Protein AF-A0A4W3GAL6-F1 (afdb_monomer_lite)

Secondary structure (DSSP, 8-state):
-HHHHHHHHT-HHHHHHHHHTT--TT--TTS--HHHHHHHTT-HHHHHHHHHTT--TT---TTS--HHHHTTSS-TTTHHHHHHHHHHTT--TTPBPTTT--BHHHHHHHTT-HHHHHHHHHTT--TT---TTS--HHHHHHHSPPPTTTHHHHHHHHHHHHHTT--TT---TTS--HHHHHHHTT-HHHHHHHHHTT--TT---TTS--HHHHHHHHHTT-GGG-HHHHHHHHHHTT--SS----------

Organism: Callorhinchus milii (NCBI:txid7868)

pLDDT: mean 87.43, std 13.29, range [34.56, 97.31]

Foldseek 3Di:
DQLLVCLLVLVLVSNLVCLVVPNDLQDQDQQDGSLLSNLLNLNLSSNLSSLVSPHDQQRAGPQQDGSLLSLQHDDQDSSLSSNVSSVVSPHDQCRAGPPWRDGSLLSCLLSLRLSSNLVSVVSPDDQCDATPQRDGSLLSLLQDQDDPVCLVSSLSSNVSSVVSPRPQAGATNQRDGSLLSNLLNLSLSSNLVSVVVVHDQCRATNVRDGSLNSLVVNVVPPVVSPSVSSNVSSVVSPRDPDPPPVPDPPDD

Sequence (252 aa):
TPLHITASRGFGDCLRHLLCHGAEVDFAPGGKTALHEACEHSQADCVRLLLSYGANPNSVSEDGYTPLHLCSAQCPRPLLLCAEHLLDFGGQVGKRTEDKGDSALHVAARFGLEEHVRLYLGRGARVDLTNESGETPLHAACSQPHSEGDMERYHTVCRALMDRGAPACAMDGESRSPLHLACRNANHRVVTLLLQAGADVNLMDYGANAPMHYALQAVAYTLPLQPERSVKALLNYGAILTVSVCSDCQCV

InterPro domains:
  IPR002110 Ankyrin repeat [PF12796] (1-59)
  IPR002110 Ankyrin repeat [PF12796] (105-205)
  IPR002110 Ankyrin repeat [PR01415] (134-149)
  IPR002110 Ankyrin repeat [PR01415] (190-204)
  IPR002110 Ankyrin repeat [PS50088] (1-30)
  IPR002110 Ankyrin repeat [PS50088] (30-62)
  IPR002110 Ankyrin repeat [PS50088] (100-132)
  IPR002110 Ankyrin repeat [PS50088] (133-173)
  IPR002110 Ankyrin repeat [PS50088] (174-206)
  IPR002110 Ankyrin repeat [SM00248] (1-27)
  IPR002110 Ankyrin repeat [SM00248] (30-59)
  IPR002110 Ankyrin repeat [SM00248] (63-95)
  IPR002110 Ankyrin repeat [SM00248] (100-129)
  IPR002110 Ankyrin repeat [SM00248] (133-171)
  IPR002110 Ankyrin repeat [SM00248] (174-203)
  IPR002110 Ankyrin repeat [SM00248] (207-243)
  IPR036770 Ankyrin repeat-containing domain superfamily [G3DSA:1.25.40.20] (1-249)
  IPR036770 Ankyrin repeat-containing domain superfamily [SSF48403] (1-217)

Radius of gyration: 21.59 Å; chains: 1; bounding box: 48×30×80 Å

Structure (mmCIF, N/CA/C/O backbone):
data_AF-A0A4W3GAL6-F1
#
_entry.id   AF-A0A4W3GAL6-F1
#
loop_
_atom_site.group_PDB
_atom_site.id
_atom_site.type_symbol
_atom_site.label_atom_id
_atom_site.label_alt_id
_atom_site.label_comp_id
_atom_site.label_asym_id
_atom_site.label_entity_id
_atom_site.label_seq_id
_atom_site.pdbx_PDB_ins_code
_atom_site.Cartn_x
_atom_site.Cartn_y
_atom_site.Cartn_z
_atom_site.occupancy
_atom_site.B_iso_or_equiv
_atom_site.auth_seq_id
_atom_site.auth_comp_id
_atom_site.auth_asym_id
_atom_site.auth_atom_id
_atom_site.pdbx_PDB_model_num
ATOM 1 N N . THR A 1 1 ? -9.475 12.151 24.639 1.00 89.25 1 THR A N 1
ATOM 2 C CA . THR A 1 1 ? -10.333 11.934 25.839 1.00 89.25 1 THR A CA 1
ATOM 3 C C . THR A 1 1 ? -9.935 10.648 26.558 1.00 89.25 1 THR A C 1
ATOM 5 O O . THR A 1 1 ? -9.115 9.924 25.998 1.00 89.25 1 THR A O 1
ATOM 8 N N . PRO A 1 2 ? -10.486 10.310 27.747 1.00 93.25 2 PRO A N 1
ATOM 9 C CA . PRO A 1 2 ? -10.216 9.023 28.403 1.00 93.25 2 PRO A CA 1
ATOM 10 C C . PRO A 1 2 ? -10.471 7.810 27.495 1.00 93.25 2 PRO A C 1
ATOM 12 O O . PRO A 1 2 ? -9.691 6.860 27.507 1.00 93.25 2 PRO A O 1
ATOM 15 N N . LEU A 1 3 ? -11.500 7.885 26.641 1.00 95.00 3 LEU A N 1
ATOM 16 C CA . LEU A 1 3 ? -11.801 6.857 25.642 1.00 95.00 3 LEU A CA 1
ATOM 17 C C . LEU A 1 3 ? -10.652 6.677 24.629 1.00 95.00 3 LEU A C 1
ATOM 19 O O . LEU A 1 3 ? -10.254 5.558 24.343 1.00 95.00 3 LEU A O 1
ATOM 23 N N . HIS A 1 4 ? -10.048 7.771 24.154 1.00 95.06 4 HIS A N 1
ATOM 24 C CA . HIS A 1 4 ? -8.924 7.721 23.202 1.00 95.06 4 HIS A CA 1
ATOM 25 C C . HIS A 1 4 ? -7.655 7.161 23.845 1.00 95.06 4 HIS A C 1
ATOM 27 O O . HIS A 1 4 ? -6.971 6.334 23.257 1.00 95.06 4 HIS A O 1
ATOM 33 N N . ILE A 1 5 ? -7.352 7.583 25.078 1.00 94.31 5 ILE A N 1
ATOM 34 C CA . ILE A 1 5 ? -6.152 7.130 25.795 1.00 94.31 5 ILE A CA 1
ATOM 35 C C . ILE A 1 5 ? -6.246 5.627 26.080 1.00 94.31 5 ILE A C 1
ATOM 37 O O . ILE A 1 5 ? -5.280 4.899 25.868 1.00 94.31 5 ILE A O 1
ATOM 41 N N . THR A 1 6 ? -7.407 5.153 26.540 1.00 95.31 6 THR A N 1
ATOM 42 C CA . THR A 1 6 ? -7.628 3.720 26.792 1.00 95.31 6 THR A CA 1
ATOM 43 C C . THR A 1 6 ? -7.582 2.905 25.500 1.00 95.31 6 THR A C 1
ATOM 45 O O . THR A 1 6 ? -6.968 1.840 25.499 1.00 95.31 6 THR A O 1
ATOM 48 N N . ALA A 1 7 ? -8.133 3.429 24.400 1.00 94.75 7 ALA A N 1
ATOM 49 C CA . ALA A 1 7 ? -8.075 2.809 23.079 1.00 94.75 7 ALA A CA 1
ATOM 50 C C . ALA A 1 7 ? -6.646 2.722 22.512 1.00 94.75 7 ALA A C 1
ATOM 52 O O . ALA A 1 7 ? -6.245 1.644 22.098 1.00 94.75 7 ALA A O 1
ATOM 53 N N . SER A 1 8 ? -5.855 3.803 22.552 1.00 92.25 8 SER A N 1
ATOM 54 C CA . SER A 1 8 ? -4.451 3.831 22.088 1.00 92.25 8 SER A CA 1
ATOM 55 C C . SER A 1 8 ? -3.547 2.894 22.904 1.00 92.25 8 SER A C 1
ATOM 57 O O . SER A 1 8 ? -2.664 2.227 22.364 1.00 92.25 8 SER A O 1
ATOM 59 N N . ARG A 1 9 ? -3.778 2.803 24.222 1.00 92.44 9 ARG A N 1
ATOM 60 C CA . ARG A 1 9 ? -2.952 2.002 25.144 1.00 92.44 9 ARG A CA 1
ATOM 61 C C . ARG A 1 9 ? -3.390 0.543 25.284 1.00 92.44 9 ARG A C 1
ATOM 63 O O . ARG A 1 9 ? -2.711 -0.201 25.985 1.00 92.44 9 ARG A O 1
ATOM 70 N N . GLY A 1 10 ? -4.499 0.138 24.665 1.00 92.12 10 GLY A N 1
ATOM 71 C CA . GLY A 1 10 ? -4.989 -1.241 24.744 1.00 92.12 10 GLY A CA 1
ATOM 72 C C . GLY A 1 10 ? -5.679 -1.600 26.064 1.00 92.12 10 GLY A C 1
ATOM 73 O O . GLY A 1 10 ? -5.788 -2.774 26.409 1.00 92.12 10 GLY A O 1
ATOM 74 N N . PHE A 1 11 ? -6.147 -0.617 26.840 1.00 95.31 11 PHE A N 1
ATOM 75 C CA . PHE A 1 11 ? -6.828 -0.861 28.118 1.00 95.31 11 PHE A CA 1
ATOM 76 C C . PHE A 1 11 ? -8.301 -1.235 27.900 1.00 95.31 11 PHE A C 1
ATOM 78 O O . PHE A 1 11 ? -9.206 -0.460 28.213 1.00 95.31 11 PHE A O 1
ATOM 85 N N . GLY A 1 12 ? -8.535 -2.433 27.354 1.00 93.75 12 GLY A N 1
ATOM 86 C CA . GLY A 1 12 ? -9.855 -2.923 26.941 1.00 93.75 12 GLY A CA 1
ATOM 87 C C . GLY A 1 12 ? -10.920 -2.925 28.044 1.00 93.75 12 GLY A C 1
ATOM 88 O O . GLY A 1 12 ? -12.058 -2.539 27.784 1.00 93.75 12 GLY A O 1
ATOM 89 N N . ASP A 1 13 ? -10.566 -3.281 29.281 1.00 95.94 13 ASP A N 1
ATOM 90 C CA . ASP A 1 13 ? -11.518 -3.275 30.404 1.00 95.94 13 ASP A CA 1
ATOM 91 C C . ASP A 1 13 ? -11.936 -1.851 30.786 1.00 95.94 13 ASP A C 1
ATOM 93 O O . ASP A 1 13 ? -13.124 -1.560 30.934 1.00 95.94 13 ASP A O 1
ATOM 97 N N . CYS A 1 14 ? -10.976 -0.925 30.869 1.00 96.00 14 CYS A N 1
ATOM 98 C CA . CYS A 1 14 ? -11.269 0.487 31.107 1.00 96.00 14 CYS A CA 1
ATOM 99 C C . CYS A 1 14 ? -12.127 1.070 29.977 1.00 96.00 14 CYS A C 1
ATOM 101 O O . CYS A 1 14 ? -13.100 1.773 30.244 1.00 96.00 14 CYS A O 1
ATOM 103 N N . LEU A 1 15 ? -11.798 0.740 28.726 1.00 96.56 15 LEU A N 1
ATOM 104 C CA . LEU A 1 15 ? -12.554 1.155 27.548 1.00 96.56 15 LEU A CA 1
ATOM 105 C C . LEU A 1 15 ? -14.008 0.661 27.615 1.00 96.56 15 LEU A C 1
ATOM 107 O O . LEU A 1 15 ? -14.935 1.441 27.401 1.00 96.56 15 LEU A O 1
ATOM 111 N N . ARG A 1 16 ? -14.213 -0.608 27.996 1.00 96.75 16 ARG A N 1
ATOM 112 C CA . ARG A 1 16 ? -15.540 -1.202 28.206 1.00 96.75 16 ARG A CA 1
ATOM 113 C C . ARG A 1 16 ? -16.343 -0.441 29.252 1.00 96.75 16 ARG A C 1
ATOM 115 O O . ARG A 1 16 ? -17.500 -0.116 29.006 1.00 96.75 16 ARG A O 1
ATOM 122 N N . HIS A 1 17 ? -15.746 -0.153 30.408 1.00 96.81 17 HIS A N 1
ATOM 123 C CA . HIS A 1 17 ? -16.426 0.594 31.465 1.00 96.81 17 HIS A CA 1
ATOM 124 C C . HIS A 1 17 ? -16.848 1.987 30.990 1.00 96.81 17 HIS A C 1
ATOM 126 O O . HIS A 1 17 ? -17.990 2.377 31.213 1.00 96.81 17 HIS A O 1
ATOM 132 N N . LEU A 1 18 ? -15.972 2.708 30.286 1.00 96.06 18 LEU A N 1
ATOM 133 C CA . LEU A 1 18 ? -16.298 4.029 29.744 1.00 96.06 18 LEU A CA 1
ATOM 134 C C . LEU A 1 18 ? -17.499 3.973 28.786 1.00 96.06 18 LEU A C 1
ATOM 136 O O . LEU A 1 18 ? -18.421 4.775 28.920 1.00 96.06 18 LEU A O 1
ATOM 140 N N . LEU A 1 19 ? -17.527 3.002 27.870 1.00 95.69 19 LEU A N 1
ATOM 141 C CA . LEU A 1 19 ? -18.627 2.841 26.912 1.00 95.69 19 LEU A CA 1
ATOM 142 C C . LEU A 1 19 ? -19.939 2.422 27.590 1.00 95.69 19 LEU A C 1
ATOM 144 O O . LEU A 1 19 ? -20.991 2.975 27.279 1.00 95.69 19 LEU A O 1
ATOM 148 N N . CYS A 1 20 ? -19.892 1.520 28.576 1.00 95.75 20 CYS A N 1
ATOM 149 C CA . CYS A 1 20 ? -21.067 1.159 29.381 1.00 95.75 20 CYS A CA 1
ATOM 150 C C . CYS A 1 20 ? -21.662 2.347 30.154 1.00 95.75 20 CYS A C 1
ATOM 152 O O . CYS A 1 20 ? -22.860 2.358 30.421 1.00 95.75 20 CYS A O 1
ATOM 154 N N . HIS A 1 21 ? -20.842 3.336 30.517 1.00 95.62 21 HIS A N 1
ATOM 155 C CA . HIS A 1 21 ? -21.271 4.545 31.222 1.00 95.62 21 HIS A CA 1
ATOM 156 C C . HIS A 1 21 ? -21.602 5.720 30.284 1.00 95.62 21 HIS A C 1
ATOM 158 O O . HIS A 1 21 ? -21.684 6.860 30.736 1.00 95.62 21 HIS A O 1
ATOM 164 N N . GLY A 1 22 ? -21.838 5.449 28.995 1.00 92.56 22 GLY A N 1
ATOM 165 C CA . GLY A 1 22 ? -22.357 6.436 28.047 1.00 92.56 22 GLY A CA 1
ATOM 166 C C . GLY A 1 22 ? -21.296 7.323 27.400 1.00 92.56 22 GLY A C 1
ATOM 167 O O . GLY A 1 22 ? -21.627 8.410 26.933 1.00 92.56 22 GLY A O 1
ATOM 168 N N . ALA A 1 23 ? -20.028 6.897 27.364 1.00 94.31 23 ALA A N 1
ATOM 169 C CA . ALA A 1 23 ? -19.034 7.582 26.544 1.00 94.31 23 ALA A CA 1
ATOM 170 C C . ALA A 1 23 ? -19.445 7.548 25.062 1.00 94.31 23 ALA A C 1
ATOM 172 O O . ALA A 1 23 ? -19.720 6.483 24.511 1.00 94.31 23 ALA A O 1
ATOM 173 N N . GLU A 1 24 ? -19.450 8.712 24.415 1.00 95.31 24 GLU A N 1
ATOM 174 C CA . GLU A 1 24 ? -19.718 8.836 22.982 1.00 95.31 24 GLU A CA 1
ATOM 175 C C . GLU A 1 24 ? -18.624 8.127 22.168 1.00 95.31 24 GLU A C 1
ATOM 177 O O . GLU A 1 24 ? -17.455 8.522 22.195 1.00 95.31 24 GLU A O 1
ATOM 182 N N . VAL A 1 25 ? -19.006 7.062 21.458 1.00 95.12 25 VAL A N 1
ATOM 183 C CA . VAL A 1 25 ? -18.072 6.158 20.764 1.00 95.12 25 VAL A CA 1
ATOM 184 C C . VAL A 1 25 ? -17.341 6.832 19.597 1.00 95.12 25 VAL A C 1
ATOM 186 O O . VAL A 1 25 ? -16.134 6.651 19.437 1.00 95.12 25 VAL A O 1
ATOM 189 N N . ASP A 1 26 ? -18.059 7.665 18.841 1.00 95.12 26 ASP A N 1
ATOM 190 C CA . ASP A 1 26 ? -17.555 8.392 17.671 1.00 95.12 26 ASP A CA 1
ATOM 191 C C . ASP A 1 26 ? -17.136 9.831 18.008 1.00 95.12 26 ASP A C 1
ATOM 193 O O . ASP A 1 26 ? -16.945 10.658 17.116 1.00 95.12 26 ASP A O 1
ATOM 197 N N . PHE A 1 27 ? -16.967 10.156 19.295 1.00 94.00 27 PHE A N 1
ATOM 198 C CA . PHE A 1 27 ? -16.421 11.453 19.681 1.00 94.00 27 PHE A CA 1
ATOM 199 C C . PHE A 1 27 ? -15.021 11.623 19.079 1.00 94.00 27 PHE A C 1
ATOM 201 O O . PHE A 1 27 ? -14.152 10.775 19.291 1.00 94.00 27 PHE A O 1
ATOM 208 N N . ALA A 1 28 ? -14.803 12.716 18.346 1.00 93.06 28 ALA A N 1
ATOM 209 C CA . ALA A 1 28 ? -13.612 12.920 17.522 1.00 93.06 28 ALA A CA 1
ATOM 210 C C . ALA A 1 28 ? -13.000 14.318 17.739 1.00 93.06 28 ALA A C 1
ATOM 212 O O . ALA A 1 28 ? -13.155 15.210 16.900 1.00 93.06 28 ALA A O 1
ATOM 213 N N . PRO A 1 29 ? -12.337 14.572 18.881 1.00 86.62 29 PRO A N 1
ATOM 214 C CA . PRO A 1 29 ? -11.670 15.844 19.115 1.00 86.62 29 PRO A CA 1
ATOM 215 C C . PRO A 1 29 ? -10.441 15.946 18.197 1.00 86.62 29 PRO A C 1
ATOM 217 O O . PRO A 1 29 ? -9.530 15.130 18.305 1.00 86.62 29 PRO A O 1
ATOM 220 N N . GLY A 1 30 ? -10.412 16.937 17.302 1.00 81.56 30 GLY A N 1
ATOM 221 C CA . GLY A 1 30 ? -9.389 17.006 16.245 1.00 81.56 30 GLY A CA 1
ATOM 222 C C . GLY A 1 30 ? -9.595 15.954 15.144 1.00 81.56 30 GLY A C 1
ATOM 223 O O . GLY A 1 30 ? -8.637 15.442 14.572 1.00 81.56 30 GLY A O 1
ATOM 224 N N . GLY A 1 31 ? -10.843 15.512 14.947 1.00 87.62 31 GLY A N 1
ATOM 225 C CA . GLY A 1 31 ? -11.288 14.586 13.900 1.00 87.62 31 GLY A CA 1
ATOM 226 C C . GLY A 1 31 ? -10.830 13.133 14.006 1.00 87.62 31 GLY A C 1
ATOM 227 O O . GLY A 1 31 ? -11.413 12.279 13.345 1.00 87.62 31 GLY A O 1
ATOM 228 N N . LYS A 1 32 ? -9.863 12.782 14.857 1.00 92.06 32 LYS A N 1
ATOM 229 C CA . LYS A 1 32 ? -9.547 11.374 15.148 1.00 92.06 32 LYS A CA 1
ATOM 230 C C . LYS A 1 32 ? -10.506 10.815 16.201 1.00 92.06 32 LYS A C 1
ATOM 232 O O . LYS A 1 32 ? -10.625 11.378 17.281 1.00 92.06 32 LYS A O 1
ATOM 237 N N . THR A 1 33 ? -11.166 9.695 15.896 1.00 95.94 33 THR A N 1
ATOM 238 C CA . THR A 1 33 ? -11.983 8.929 16.863 1.00 95.94 33 THR A CA 1
ATOM 239 C C . THR A 1 33 ? -11.118 7.977 17.695 1.00 95.94 33 THR A C 1
ATOM 241 O O . THR A 1 33 ? -9.997 7.630 17.313 1.00 95.94 33 THR A O 1
ATOM 244 N N . ALA A 1 34 ? -11.667 7.436 18.788 1.00 96.00 34 ALA A N 1
ATOM 245 C CA . ALA A 1 34 ? -11.006 6.373 19.551 1.00 96.00 34 ALA A CA 1
ATOM 246 C C . ALA A 1 34 ? -10.708 5.121 18.696 1.00 96.00 34 ALA A C 1
ATOM 248 O O . ALA A 1 34 ? -9.753 4.396 18.974 1.00 96.00 34 ALA A O 1
ATOM 249 N N . LEU A 1 35 ? -11.491 4.882 17.635 1.00 96.31 35 LEU A N 1
ATOM 250 C CA . LEU A 1 35 ? -11.262 3.787 16.692 1.00 96.31 35 LEU A CA 1
ATOM 251 C C . LEU A 1 35 ? -10.006 4.017 15.840 1.00 96.31 35 LEU A C 1
ATOM 253 O O . LEU A 1 35 ? -9.252 3.068 15.627 1.00 96.31 35 LEU A O 1
ATOM 257 N N . HIS A 1 36 ? -9.742 5.258 15.412 1.00 94.50 36 HIS A N 1
ATOM 258 C CA . HIS A 1 36 ? -8.496 5.609 14.721 1.00 94.50 36 HIS A CA 1
ATOM 259 C C . HIS A 1 36 ? -7.281 5.326 15.611 1.00 94.50 36 HIS A C 1
ATOM 261 O O . HIS A 1 36 ? -6.359 4.635 15.186 1.00 94.50 36 HIS A O 1
ATOM 267 N N . GLU A 1 37 ? -7.329 5.773 16.868 1.00 93.00 37 GLU A N 1
ATOM 268 C CA . GLU A 1 37 ? -6.260 5.567 17.854 1.00 93.00 37 GLU A CA 1
ATOM 269 C C . GLU A 1 37 ? -5.980 4.081 18.116 1.00 93.00 37 GLU A C 1
ATOM 271 O O . GLU A 1 37 ? -4.822 3.660 18.151 1.00 93.00 37 GLU A O 1
ATOM 276 N N . ALA A 1 38 ? -7.032 3.268 18.263 1.00 93.88 38 ALA A N 1
ATOM 277 C CA . ALA A 1 38 ? -6.889 1.824 18.433 1.00 93.88 38 ALA A CA 1
ATOM 278 C C . ALA A 1 38 ? -6.255 1.159 17.199 1.00 93.88 38 ALA A C 1
ATOM 280 O O . ALA A 1 38 ? -5.427 0.262 17.346 1.00 93.88 38 ALA A O 1
ATOM 281 N N . CYS A 1 39 ? -6.612 1.598 15.988 1.00 92.38 39 CYS A N 1
ATOM 282 C CA . CYS A 1 39 ? -6.055 1.057 14.746 1.00 92.38 39 CYS A CA 1
ATOM 283 C C . CYS A 1 39 ? -4.585 1.451 14.552 1.00 92.38 39 CYS A C 1
ATOM 285 O O . CYS A 1 39 ? -3.768 0.583 14.250 1.00 92.38 39 CYS A O 1
ATOM 287 N N . GLU A 1 40 ? -4.245 2.720 14.794 1.00 90.25 40 GLU A N 1
ATOM 288 C CA . GLU A 1 40 ? -2.881 3.263 14.706 1.00 90.25 40 GLU A CA 1
ATOM 289 C C . GLU A 1 40 ? -1.915 2.537 15.659 1.00 90.25 40 GLU A C 1
ATOM 291 O O . GLU A 1 40 ? -0.771 2.254 15.306 1.00 90.25 40 GLU A O 1
ATOM 296 N N . HIS A 1 41 ? -2.402 2.142 16.840 1.00 89.38 41 HIS A N 1
ATOM 297 C CA . HIS A 1 41 ? -1.617 1.446 17.864 1.00 89.38 41 HIS A CA 1
ATOM 298 C C . HIS A 1 41 ? -1.826 -0.080 17.885 1.00 89.38 41 HIS A C 1
ATOM 300 O O . HIS A 1 41 ? -1.376 -0.743 18.821 1.00 89.38 41 HIS A O 1
ATOM 306 N N . SER A 1 42 ? -2.479 -0.658 16.869 1.00 89.75 42 SER A N 1
ATOM 307 C CA . SER A 1 42 ? -2.707 -2.110 16.736 1.00 89.75 42 SER A CA 1
ATOM 308 C C . SER A 1 42 ? -3.442 -2.772 17.916 1.00 89.75 42 SER A C 1
ATOM 310 O O . SER A 1 42 ? -3.137 -3.899 18.305 1.00 89.75 42 SER A O 1
ATOM 312 N N . GLN A 1 43 ? -4.423 -2.092 18.504 1.00 92.69 43 GLN A N 1
ATOM 313 C CA . GLN A 1 43 ? -5.173 -2.574 19.666 1.00 92.69 43 GLN A CA 1
ATOM 314 C C . GLN A 1 43 ? -6.439 -3.324 19.237 1.00 92.69 43 GLN A C 1
ATOM 316 O O . GLN A 1 43 ? -7.553 -2.809 19.346 1.00 92.69 43 GLN A O 1
ATOM 321 N N . ALA A 1 44 ? -6.277 -4.554 18.740 1.00 92.19 44 ALA A N 1
ATOM 322 C CA . ALA A 1 44 ? -7.365 -5.332 18.134 1.00 92.19 44 ALA A CA 1
ATOM 323 C C . ALA A 1 44 ? -8.571 -5.560 19.066 1.00 92.19 44 ALA A C 1
ATOM 325 O O . ALA A 1 44 ? -9.719 -5.432 18.633 1.00 92.19 44 ALA A O 1
ATOM 326 N N . ASP A 1 45 ? -8.333 -5.818 20.356 1.00 93.50 45 ASP A N 1
ATOM 327 C CA . ASP A 1 45 ? -9.411 -5.962 21.342 1.00 93.50 45 ASP A CA 1
ATOM 328 C C . ASP A 1 45 ? -10.213 -4.668 21.512 1.00 93.50 45 ASP A C 1
ATOM 330 O O . ASP A 1 45 ? -11.444 -4.702 21.584 1.00 93.50 45 ASP A O 1
ATOM 334 N N . CYS A 1 46 ? -9.530 -3.519 21.524 1.00 95.38 46 CYS A N 1
ATOM 335 C CA . CYS A 1 46 ? -10.168 -2.209 21.586 1.00 95.38 46 CYS A CA 1
ATOM 336 C C . CYS A 1 46 ? -10.946 -1.899 20.303 1.00 95.38 46 CYS A C 1
ATOM 338 O O . CYS A 1 46 ? -12.070 -1.414 20.399 1.00 95.38 46 CYS A O 1
ATOM 340 N N . VAL A 1 47 ? -10.400 -2.227 19.124 1.00 95.75 47 VAL A N 1
ATOM 341 C CA . VAL A 1 47 ? -11.089 -2.085 17.827 1.00 95.75 47 VAL A CA 1
ATOM 342 C C . VAL A 1 47 ? -12.398 -2.867 17.831 1.00 95.75 47 VAL A C 1
ATOM 344 O O . VAL A 1 47 ? -13.462 -2.292 17.606 1.00 95.75 47 VAL A O 1
ATOM 347 N N . ARG A 1 48 ? -12.345 -4.163 18.162 1.00 96.12 48 ARG A N 1
ATOM 348 C CA . ARG A 1 48 ? -13.537 -5.019 18.222 1.00 96.12 48 ARG A CA 1
ATOM 349 C C . ARG A 1 48 ? -14.574 -4.475 19.199 1.00 96.12 48 ARG A C 1
ATOM 351 O O . ARG A 1 48 ? -15.769 -4.495 18.910 1.00 96.12 48 ARG A O 1
ATOM 358 N N . LEU A 1 49 ? -14.121 -3.997 20.357 1.00 96.56 49 LEU A N 1
ATOM 359 C CA . LEU A 1 49 ? -15.006 -3.465 21.380 1.00 96.56 49 LEU A CA 1
ATOM 360 C C . LEU A 1 49 ? -15.679 -2.168 20.911 1.00 96.56 49 LEU A C 1
ATOM 362 O O . LEU A 1 49 ? -16.900 -2.088 20.968 1.00 96.56 49 LEU A O 1
ATOM 366 N N . LEU A 1 50 ? -14.933 -1.205 20.369 1.00 97.19 50 LEU A N 1
ATOM 367 C CA . LEU A 1 50 ? -15.492 0.039 19.823 1.00 97.19 50 LEU A CA 1
ATOM 368 C C . LEU A 1 50 ? -16.530 -0.239 18.729 1.00 97.19 50 LEU A C 1
ATOM 370 O O . LEU A 1 50 ? -17.639 0.289 18.786 1.00 97.19 50 LEU A O 1
ATOM 374 N N . LEU A 1 51 ? -16.216 -1.137 17.791 1.00 97.31 51 LEU A N 1
ATOM 375 C CA . LEU A 1 51 ? -17.139 -1.543 16.728 1.00 97.31 51 LEU A CA 1
ATOM 376 C C . LEU A 1 51 ? -18.415 -2.198 17.283 1.00 97.31 51 LEU A C 1
ATOM 378 O O . LEU A 1 51 ? -19.514 -1.898 16.823 1.00 97.31 51 LEU A O 1
ATOM 382 N N . SER A 1 52 ? -18.303 -3.030 18.325 1.00 96.69 52 SER A N 1
ATOM 383 C CA . SER A 1 52 ? -19.472 -3.651 18.972 1.00 96.69 52 SER A CA 1
ATOM 384 C C . SER A 1 52 ? -20.391 -2.657 19.695 1.00 96.69 52 SER A C 1
ATOM 386 O O . SER A 1 52 ? -21.567 -2.954 19.891 1.00 96.69 52 SER A O 1
ATOM 388 N N . TYR A 1 53 ? -19.878 -1.475 20.053 1.00 96.31 53 TYR A N 1
ATOM 389 C CA . TYR A 1 53 ? -20.653 -0.362 20.614 1.00 96.31 53 TYR A CA 1
ATOM 390 C C . TYR A 1 53 ? -21.094 0.652 19.543 1.00 96.31 53 TYR A C 1
ATOM 392 O O . TYR A 1 53 ? -21.557 1.739 19.880 1.00 96.31 53 TYR A O 1
ATOM 400 N N . GLY A 1 54 ? -20.991 0.296 18.257 1.00 95.19 54 GLY A N 1
ATOM 401 C CA . GLY A 1 54 ? -21.523 1.091 17.152 1.00 95.19 54 GLY A CA 1
ATOM 402 C C . GLY A 1 54 ? -20.577 2.154 16.599 1.00 95.19 54 GLY A C 1
ATOM 403 O O . GLY A 1 54 ? -21.058 3.058 15.924 1.00 95.19 54 GLY A O 1
ATOM 404 N N . ALA A 1 55 ? -19.265 2.061 16.855 1.00 97.00 55 ALA A N 1
ATOM 405 C CA . ALA A 1 55 ? -18.289 2.943 16.212 1.00 97.00 55 ALA A CA 1
ATOM 406 C C . ALA A 1 55 ? -18.391 2.859 14.683 1.00 97.00 55 ALA A C 1
ATOM 408 O O . ALA A 1 55 ? -18.451 1.759 14.128 1.00 97.00 55 ALA A O 1
ATOM 409 N N . ASN A 1 56 ? -18.336 3.998 13.993 1.00 96.44 56 ASN A N 1
ATOM 410 C CA . ASN A 1 56 ? -18.343 4.019 12.534 1.00 96.44 56 ASN A CA 1
ATOM 411 C C . ASN A 1 56 ? -16.971 3.583 11.962 1.00 96.44 56 ASN A C 1
ATOM 413 O O . ASN A 1 56 ? -16.001 4.351 12.055 1.00 96.44 56 ASN A O 1
ATOM 417 N N . PRO A 1 57 ? -16.867 2.412 11.290 1.00 95.75 57 PRO A N 1
ATOM 418 C CA . PRO A 1 57 ? -15.605 1.923 10.718 1.00 95.75 57 PRO A CA 1
ATOM 419 C C . PRO A 1 57 ? -15.104 2.763 9.536 1.00 95.75 57 PRO A C 1
ATOM 421 O O . PRO A 1 57 ? -13.955 2.619 9.125 1.00 95.75 57 PRO A O 1
ATOM 424 N N . ASN A 1 58 ? -15.959 3.628 8.985 1.00 95.00 58 ASN A N 1
ATOM 425 C CA . ASN A 1 58 ? -15.675 4.505 7.852 1.00 95.00 58 ASN A CA 1
ATOM 426 C C . ASN A 1 58 ? -15.596 5.982 8.264 1.00 95.00 58 ASN A C 1
ATOM 428 O O . ASN A 1 58 ? -15.693 6.858 7.405 1.00 95.00 58 ASN A O 1
ATOM 432 N N . SER A 1 59 ? -15.457 6.266 9.564 1.00 94.19 59 SER A N 1
ATOM 433 C CA . SER A 1 59 ? -15.135 7.617 10.032 1.00 94.19 59 SER A CA 1
ATOM 434 C C . SER A 1 59 ? -13.851 8.118 9.359 1.00 94.19 59 SER A C 1
ATOM 436 O O . SER A 1 59 ? -12.989 7.321 8.992 1.00 94.19 59 SER A O 1
ATOM 438 N N . VAL A 1 60 ? -13.757 9.427 9.136 1.00 92.62 60 VAL A N 1
ATOM 439 C CA . VAL A 1 60 ? -12.629 10.059 8.441 1.00 92.62 60 VAL A CA 1
ATOM 440 C C . VAL A 1 60 ? -11.981 11.052 9.401 1.00 92.62 60 VAL A C 1
ATOM 442 O O . VAL A 1 60 ? -12.692 11.857 10.003 1.00 92.62 60 VAL A O 1
ATOM 445 N N . SER A 1 61 ? -10.662 10.963 9.572 1.00 91.25 61 SER A N 1
ATOM 446 C CA . SER A 1 61 ? -9.880 11.922 10.355 1.00 91.25 61 SER A CA 1
ATOM 447 C C . SER A 1 61 ? -9.753 13.273 9.649 1.00 91.25 61 SER A C 1
ATOM 449 O O . SER A 1 61 ? -10.019 13.373 8.456 1.00 91.25 61 SER A O 1
ATOM 451 N N . GLU A 1 62 ? -9.285 14.312 10.350 1.00 88.56 62 GLU A N 1
ATOM 452 C CA . GLU A 1 62 ? -8.973 15.610 9.714 1.00 88.56 62 GLU A CA 1
ATOM 453 C C . GLU A 1 62 ? -7.949 15.473 8.578 1.00 88.56 62 GLU A C 1
ATOM 455 O O . GLU A 1 62 ? -8.054 16.150 7.563 1.00 88.56 62 GLU A O 1
ATOM 460 N N . ASP A 1 63 ? -7.015 14.530 8.710 1.00 83.12 63 ASP A N 1
ATOM 461 C CA . ASP A 1 63 ? -6.029 14.198 7.676 1.00 83.12 63 ASP A CA 1
ATOM 462 C C . ASP A 1 63 ? -6.612 13.359 6.509 1.00 83.12 63 ASP A C 1
ATOM 464 O O . ASP A 1 63 ? -5.882 12.901 5.629 1.00 83.12 63 ASP A O 1
ATOM 468 N N . GLY A 1 64 ? -7.919 13.074 6.510 1.00 88.88 64 GLY A N 1
ATOM 469 C CA . GLY A 1 64 ? -8.590 12.336 5.441 1.00 88.88 64 GLY A CA 1
ATOM 470 C C . GLY A 1 64 ? -8.430 10.812 5.489 1.00 88.88 64 GLY A C 1
ATOM 471 O O . GLY A 1 64 ? -8.760 10.140 4.508 1.00 88.88 64 GLY A O 1
ATOM 472 N N . TYR A 1 65 ? -7.930 10.240 6.588 1.00 91.31 65 TYR A N 1
ATOM 473 C CA . TYR A 1 65 ? -7.717 8.795 6.735 1.00 91.31 65 TYR A CA 1
ATOM 474 C C . TYR A 1 65 ? -8.936 8.126 7.366 1.00 91.31 65 TYR A C 1
ATOM 476 O O . TYR A 1 65 ? -9.549 8.674 8.272 1.00 91.31 65 TYR A O 1
ATOM 484 N N . THR A 1 66 ? -9.262 6.914 6.919 1.00 93.56 66 THR A N 1
ATOM 485 C CA . THR A 1 66 ? -10.181 6.026 7.659 1.00 93.56 66 THR A CA 1
ATOM 486 C C . THR A 1 66 ? -9.393 5.122 8.611 1.00 93.56 66 THR A C 1
ATOM 488 O O . THR A 1 66 ? -8.198 4.909 8.373 1.00 93.56 66 THR A O 1
ATOM 491 N N . PRO A 1 67 ? -10.026 4.494 9.623 1.00 93.38 67 PRO A N 1
ATOM 492 C CA . PRO A 1 67 ? -9.347 3.556 10.516 1.00 93.38 67 PRO A CA 1
ATOM 493 C C . PRO A 1 67 ? -8.587 2.447 9.774 1.00 93.38 67 PRO A C 1
ATOM 495 O O . PRO A 1 67 ? -7.481 2.084 10.168 1.00 93.38 67 PRO A O 1
ATOM 498 N N . LEU A 1 68 ? -9.124 1.973 8.642 1.00 92.94 68 LEU A N 1
ATOM 499 C CA . LEU A 1 68 ? -8.498 0.930 7.822 1.00 92.94 68 LEU A CA 1
ATOM 500 C C . LEU A 1 68 ? -7.162 1.373 7.203 1.00 92.94 68 LEU A C 1
ATOM 502 O O . LEU A 1 68 ? -6.259 0.552 7.052 1.00 92.94 68 LEU A O 1
ATOM 506 N N . HIS A 1 69 ? -7.010 2.662 6.881 1.00 91.69 69 HIS A N 1
ATOM 507 C CA . HIS A 1 69 ? -5.742 3.212 6.391 1.00 91.69 69 HIS A CA 1
ATOM 508 C C . HIS A 1 69 ? -4.679 3.313 7.490 1.00 91.69 69 HIS A C 1
ATOM 510 O O . HIS A 1 69 ? -3.497 3.388 7.176 1.00 91.69 69 HIS A O 1
ATOM 516 N N . LEU A 1 70 ? -5.079 3.332 8.766 1.00 89.12 70 LEU A N 1
ATOM 517 C CA . LEU A 1 70 ? -4.152 3.379 9.899 1.00 89.12 70 LEU A CA 1
ATOM 518 C C . LEU A 1 70 ? -3.681 1.979 10.319 1.00 89.12 70 LEU A C 1
ATOM 520 O O . LEU A 1 70 ? -2.638 1.852 10.960 1.00 89.12 70 LEU A O 1
ATOM 524 N N . CYS A 1 71 ? -4.367 0.918 9.873 1.00 83.81 71 CYS A N 1
ATOM 525 C CA . CYS A 1 71 ? -3.965 -0.482 10.050 1.00 83.81 71 CYS A CA 1
ATOM 526 C C . CYS A 1 71 ? -2.741 -0.891 9.202 1.00 83.81 71 CYS A C 1
ATOM 528 O O . CYS A 1 71 ? -2.633 -2.038 8.778 1.00 83.81 71 CYS A O 1
ATOM 530 N N . SER A 1 72 ? -1.812 0.025 8.944 1.00 70.12 72 SER A N 1
ATOM 531 C CA . SER A 1 72 ? -0.615 -0.214 8.132 1.00 70.12 72 SER A CA 1
ATOM 532 C C . SER A 1 72 ? 0.658 0.438 8.676 1.00 70.12 72 SER A C 1
ATOM 534 O O . SER A 1 72 ? 1.731 0.197 8.131 1.00 70.12 72 SER A O 1
ATOM 536 N N . ALA A 1 73 ? 0.562 1.267 9.722 1.00 60.78 73 ALA A N 1
ATOM 537 C CA . ALA A 1 73 ? 1.656 2.154 10.116 1.00 60.78 73 ALA A CA 1
ATOM 538 C C . ALA A 1 73 ? 2.706 1.501 11.035 1.00 60.78 73 ALA A C 1
ATOM 540 O O . ALA A 1 73 ? 3.875 1.866 10.954 1.00 60.78 73 ALA A O 1
ATOM 541 N N . GLN A 1 74 ? 2.345 0.524 11.881 1.00 56.22 74 GLN A N 1
ATOM 542 C CA . GLN A 1 74 ? 3.274 0.040 12.908 1.00 56.22 74 GLN A CA 1
ATOM 543 C C . GLN A 1 74 ? 3.014 -1.424 13.326 1.00 56.22 74 GLN A C 1
ATOM 545 O O . GLN A 1 74 ? 1.998 -1.731 13.934 1.00 56.22 74 GLN A O 1
ATOM 550 N N . CYS A 1 75 ? 4.001 -2.302 13.088 1.00 50.75 75 CYS A N 1
ATOM 551 C CA . CYS A 1 75 ? 4.113 -3.697 13.567 1.00 50.75 75 CYS A CA 1
ATOM 552 C C . CYS A 1 75 ? 3.217 -4.768 12.878 1.00 50.75 75 CYS A C 1
ATOM 554 O O . CYS A 1 75 ? 2.002 -4.640 12.839 1.00 50.75 75 CYS A O 1
ATOM 556 N N . PRO A 1 76 ? 3.778 -5.895 12.385 1.00 56.38 76 PRO A N 1
ATOM 557 C CA . PRO A 1 76 ? 3.067 -6.801 11.471 1.00 56.38 76 PRO A CA 1
ATOM 558 C C . PRO A 1 76 ? 2.009 -7.738 12.083 1.00 56.38 76 PRO A C 1
ATOM 560 O O . PRO A 1 76 ? 1.163 -8.226 11.343 1.00 56.38 76 PRO A O 1
ATOM 563 N N . ARG A 1 77 ? 2.035 -8.060 13.387 1.00 55.12 77 ARG A N 1
ATOM 564 C CA . ARG A 1 77 ? 1.206 -9.170 13.923 1.00 55.12 77 ARG A CA 1
ATOM 565 C C . ARG A 1 77 ? -0.174 -8.788 14.481 1.00 55.12 77 ARG A C 1
ATOM 567 O O . ARG A 1 77 ? -1.140 -9.417 14.065 1.00 55.12 77 ARG A O 1
ATOM 574 N N . PRO A 1 78 ? -0.327 -7.800 15.381 1.00 61.00 78 PRO A N 1
ATOM 575 C CA . PRO A 1 78 ? -1.649 -7.429 15.900 1.00 61.00 78 PRO A CA 1
ATOM 576 C C . PRO A 1 78 ? -2.465 -6.568 14.915 1.00 61.00 78 PRO A C 1
ATOM 578 O O . PRO A 1 78 ? -3.659 -6.354 15.100 1.00 61.00 78 PRO A O 1
ATOM 581 N N . LEU A 1 79 ? -1.823 -6.110 13.840 1.00 71.44 79 LEU A N 1
ATOM 582 C CA . LEU A 1 79 ? -2.366 -5.189 12.849 1.00 71.44 79 LEU A CA 1
ATOM 583 C C . LEU A 1 79 ? -3.341 -5.845 11.859 1.00 71.44 79 LEU A C 1
ATOM 585 O O . LEU A 1 79 ? -4.262 -5.185 11.378 1.00 71.44 79 LEU A O 1
ATOM 589 N N . LEU A 1 80 ? -3.150 -7.134 11.545 1.00 85.94 80 LEU A N 1
ATOM 590 C CA . LEU A 1 80 ? -4.035 -7.865 10.629 1.00 85.94 80 LEU A CA 1
ATOM 591 C C . LEU A 1 80 ? -5.433 -8.033 11.233 1.00 85.94 80 LEU A C 1
ATOM 593 O O . LEU A 1 80 ? -6.427 -7.806 10.553 1.00 85.94 80 LEU A O 1
ATOM 597 N N . LEU A 1 81 ? -5.505 -8.339 12.531 1.00 90.88 81 LEU A N 1
ATOM 598 C CA . LEU A 1 81 ? -6.770 -8.563 13.227 1.00 90.88 81 LEU A CA 1
ATOM 599 C C . LEU A 1 81 ? -7.612 -7.278 13.326 1.00 90.88 81 LEU A C 1
ATOM 601 O O . LEU A 1 81 ? -8.832 -7.327 13.181 1.00 90.88 81 LEU A O 1
ATOM 605 N N . CYS A 1 82 ? -6.976 -6.111 13.503 1.00 91.56 82 CYS A N 1
ATOM 606 C CA . CYS A 1 82 ? -7.670 -4.821 13.417 1.00 91.56 82 CYS A CA 1
ATOM 607 C C . CYS A 1 82 ? -8.338 -4.638 12.049 1.00 91.56 82 CYS A C 1
ATOM 609 O O . CYS A 1 82 ? -9.513 -4.277 11.978 1.00 91.56 82 CYS A O 1
ATOM 611 N N . ALA A 1 83 ? -7.600 -4.917 10.971 1.00 93.00 83 ALA A N 1
ATOM 612 C CA . ALA A 1 83 ? -8.113 -4.814 9.613 1.00 93.00 83 ALA A CA 1
ATOM 613 C C . ALA A 1 83 ? -9.256 -5.813 9.361 1.00 93.00 83 ALA A C 1
ATOM 615 O O . ALA A 1 83 ? -10.282 -5.427 8.811 1.00 93.00 83 ALA A O 1
ATOM 616 N N . GLU A 1 84 ? -9.132 -7.064 9.813 1.00 93.44 84 GLU A N 1
ATOM 617 C CA . GLU A 1 84 ? -10.208 -8.061 9.725 1.00 93.44 84 GLU A CA 1
ATOM 618 C C . GLU A 1 84 ? -11.482 -7.585 10.426 1.00 93.44 84 GLU A C 1
ATOM 620 O O . GLU A 1 84 ? -12.545 -7.557 9.807 1.00 93.44 84 GLU A O 1
ATOM 625 N N . HIS A 1 85 ? -11.371 -7.122 11.675 1.00 94.75 85 HIS A N 1
ATOM 626 C CA . HIS A 1 85 ? -12.514 -6.605 12.424 1.00 94.75 85 HIS A CA 1
ATOM 627 C C . HIS A 1 85 ? -13.165 -5.404 11.739 1.00 94.75 85 HIS A C 1
ATOM 629 O O . HIS A 1 85 ? -14.385 -5.366 11.615 1.00 94.75 85 HIS A O 1
ATOM 635 N N . LEU A 1 86 ? -12.387 -4.444 11.238 1.00 95.00 86 LEU A N 1
ATOM 636 C CA . LEU A 1 86 ? -12.956 -3.315 10.502 1.00 95.00 86 LEU A CA 1
ATOM 637 C C . LEU A 1 86 ? -13.765 -3.781 9.289 1.00 95.00 86 LEU A C 1
ATOM 639 O O . LEU A 1 86 ? -14.865 -3.284 9.065 1.00 95.00 86 LEU A O 1
ATOM 643 N N . LEU A 1 87 ? -13.253 -4.748 8.527 1.00 94.56 87 LEU A N 1
ATOM 644 C CA . LEU A 1 87 ? -13.929 -5.261 7.334 1.00 94.56 87 LEU A CA 1
ATOM 645 C C . LEU A 1 87 ? -15.164 -6.099 7.671 1.00 94.56 87 LEU A C 1
ATOM 647 O O . LEU A 1 87 ? -16.153 -6.033 6.944 1.00 94.56 87 LEU A O 1
ATOM 651 N N . ASP A 1 88 ? -15.139 -6.846 8.773 1.00 94.94 88 ASP A N 1
ATOM 652 C CA . ASP A 1 88 ? -16.290 -7.618 9.255 1.00 94.94 88 ASP A CA 1
ATOM 653 C C . ASP A 1 88 ? -17.445 -6.714 9.706 1.00 94.94 88 ASP A C 1
ATOM 655 O O . ASP A 1 88 ? -18.611 -7.051 9.507 1.00 94.94 88 ASP A O 1
ATOM 659 N N . PHE A 1 89 ? -17.131 -5.538 10.254 1.00 95.81 89 PHE A N 1
ATOM 660 C CA . PHE A 1 89 ? -18.117 -4.541 10.679 1.00 95.81 89 PHE A CA 1
ATOM 661 C C . PHE A 1 89 ? -18.481 -3.523 9.579 1.00 95.81 89 PHE A C 1
ATOM 663 O O . PHE A 1 89 ? -19.127 -2.517 9.863 1.00 95.81 89 PHE A O 1
ATOM 670 N N . GLY A 1 90 ? -18.123 -3.776 8.313 1.00 93.75 90 GLY A N 1
ATOM 671 C CA . GLY A 1 90 ? -18.550 -2.951 7.171 1.00 93.75 90 GLY A CA 1
ATOM 672 C C . GLY A 1 90 ? -17.589 -1.823 6.775 1.00 93.75 90 GLY A C 1
ATOM 673 O O . GLY A 1 90 ? -17.997 -0.844 6.141 1.00 93.75 90 GLY A O 1
ATOM 674 N N . GLY A 1 91 ? -16.312 -1.939 7.134 1.00 94.00 91 GLY A N 1
ATOM 675 C CA . GLY A 1 91 ? -15.243 -1.069 6.652 1.00 94.00 91 GLY A CA 1
ATOM 676 C C . GLY A 1 91 ? -15.064 -1.164 5.134 1.00 94.00 91 GLY A C 1
ATOM 677 O O . GLY A 1 91 ? -15.042 -2.247 4.549 1.00 94.00 91 GLY A O 1
ATOM 678 N N . GLN A 1 92 ? -14.928 -0.015 4.477 1.00 93.25 92 GLN A N 1
ATOM 679 C CA . GLN A 1 92 ? -14.822 0.086 3.025 1.00 93.25 92 GLN A CA 1
ATOM 680 C C . GLN A 1 92 ? -13.359 0.060 2.575 1.00 93.25 92 GLN A C 1
ATOM 682 O O . GLN A 1 92 ? -12.635 1.045 2.710 1.00 93.25 92 GLN A O 1
ATOM 687 N N . VAL A 1 93 ? -12.938 -1.042 1.947 1.00 91.81 93 VAL A N 1
ATOM 688 C CA . VAL A 1 93 ? -11.566 -1.205 1.419 1.00 91.81 93 VAL A CA 1
ATOM 689 C C . VAL A 1 93 ? -11.229 -0.195 0.314 1.00 91.81 93 VAL A C 1
ATOM 691 O O . VAL A 1 93 ? -10.073 0.177 0.123 1.00 91.81 93 VAL A O 1
ATOM 694 N N . GLY A 1 94 ? -12.244 0.236 -0.439 1.00 90.25 94 GLY A N 1
ATOM 695 C CA . GLY A 1 94 ? -12.096 1.140 -1.578 1.00 90.25 94 GLY A CA 1
ATOM 696 C C . GLY A 1 94 ? -12.146 2.631 -1.240 1.00 90.25 94 GLY A C 1
ATOM 697 O O . GLY A 1 94 ? -11.987 3.435 -2.158 1.00 90.25 94 GLY A O 1
ATOM 698 N N . LYS A 1 95 ? -12.382 3.026 0.024 1.00 92.06 95 LYS A N 1
ATOM 699 C CA . LYS A 1 95 ? -12.363 4.452 0.393 1.00 92.06 95 LYS A CA 1
ATOM 700 C C . LYS A 1 95 ? -10.943 4.975 0.159 1.00 92.06 95 LYS A C 1
ATOM 702 O O . LYS A 1 95 ? -9.976 4.326 0.539 1.00 92.06 95 LYS A O 1
ATOM 707 N N . ARG A 1 96 ? -10.844 6.127 -0.495 1.00 92.88 96 ARG A N 1
ATOM 708 C CA . ARG A 1 96 ? -9.602 6.846 -0.786 1.00 92.88 96 ARG A CA 1
ATOM 709 C C . ARG A 1 96 ? -9.347 7.943 0.247 1.00 92.88 96 ARG A C 1
ATOM 711 O O . ARG A 1 96 ? -10.298 8.627 0.633 1.00 92.88 96 ARG A O 1
ATOM 718 N N . THR A 1 97 ? -8.104 8.120 0.679 1.00 91.88 97 THR A N 1
ATOM 719 C CA . THR A 1 97 ? -7.711 9.253 1.525 1.00 91.88 97 THR A CA 1
ATOM 720 C C . THR A 1 97 ? -7.989 10.580 0.823 1.00 91.88 97 THR A C 1
ATOM 722 O O . THR A 1 97 ? -8.041 10.627 -0.403 1.00 91.88 97 THR A O 1
ATOM 725 N N . GLU A 1 98 ? -8.209 11.650 1.582 1.00 88.50 98 GLU A N 1
ATOM 726 C CA . GLU A 1 98 ? -8.510 12.967 0.990 1.00 88.50 98 GLU A CA 1
ATOM 727 C C . GLU A 1 98 ? -7.263 13.707 0.499 1.00 88.50 98 GLU A C 1
ATOM 729 O O . GLU A 1 98 ? -7.373 14.514 -0.409 1.00 88.50 98 GLU A O 1
ATOM 734 N N . ASP A 1 99 ? -6.091 13.415 1.068 1.00 86.81 99 ASP A N 1
ATOM 735 C CA . ASP A 1 99 ? -4.848 14.138 0.761 1.00 86.81 99 ASP A CA 1
ATOM 736 C C . ASP A 1 99 ? -4.127 13.616 -0.495 1.00 86.81 99 ASP A C 1
ATOM 738 O O . ASP A 1 99 ? -3.539 14.379 -1.251 1.00 86.81 99 ASP A O 1
ATOM 742 N N . LYS A 1 100 ? -4.135 12.294 -0.717 1.00 87.50 100 LYS A N 1
ATOM 743 C CA . LYS A 1 100 ? -3.432 11.654 -1.853 1.00 87.50 100 LYS A CA 1
ATOM 744 C C . LYS A 1 100 ? -4.330 10.779 -2.711 1.00 87.50 100 LYS A C 1
ATOM 746 O O . LYS A 1 100 ? -3.887 10.229 -3.718 1.00 87.50 100 LYS A O 1
ATOM 751 N N . GLY A 1 101 ? -5.570 10.554 -2.289 1.00 93.12 101 GLY A N 1
ATOM 752 C CA . GLY A 1 101 ? -6.444 9.578 -2.922 1.00 93.12 101 GLY A CA 1
ATOM 753 C C . GLY A 1 101 ? -5.977 8.125 -2.781 1.00 93.12 101 GLY A C 1
ATOM 754 O O . GLY A 1 101 ? -6.416 7.296 -3.578 1.00 93.12 101 GLY A O 1
ATOM 755 N N . ASP A 1 102 ? -5.109 7.801 -1.820 1.00 93.44 102 ASP A N 1
ATOM 756 C CA . ASP A 1 102 ? -4.618 6.437 -1.593 1.00 93.44 102 ASP A CA 1
ATOM 757 C C . ASP A 1 102 ? -5.748 5.578 -0.999 1.00 93.44 102 ASP A C 1
ATOM 759 O O . ASP A 1 102 ? -6.448 6.011 -0.092 1.00 93.44 102 ASP A O 1
ATOM 763 N N . SER A 1 103 ? -5.941 4.351 -1.486 1.00 94.56 103 SER A N 1
ATOM 764 C CA . SER A 1 103 ? -6.801 3.367 -0.801 1.00 94.56 103 SER A CA 1
ATOM 765 C C . SER A 1 103 ? -6.017 2.558 0.229 1.00 94.56 103 SER A C 1
ATOM 767 O O . SER A 1 103 ? -4.787 2.505 0.177 1.00 94.56 103 SER A O 1
ATOM 769 N N . ALA A 1 104 ? -6.707 1.820 1.102 1.00 93.31 104 ALA A N 1
ATOM 770 C CA . ALA A 1 104 ? -6.057 0.906 2.047 1.00 93.31 104 ALA A CA 1
ATOM 771 C C . ALA A 1 104 ? -5.089 -0.083 1.358 1.00 93.31 104 ALA A C 1
ATOM 773 O O . ALA A 1 104 ? -4.042 -0.420 1.913 1.00 93.31 104 ALA A O 1
ATOM 774 N N . LEU A 1 105 ? -5.388 -0.493 0.116 1.00 95.25 105 LEU A N 1
ATOM 775 C CA . LEU A 1 105 ? -4.503 -1.341 -0.686 1.00 95.25 105 LEU A CA 1
ATOM 776 C C . LEU A 1 105 ? -3.228 -0.611 -1.143 1.00 95.25 105 LEU A C 1
ATOM 778 O O . LEU A 1 105 ? -2.167 -1.229 -1.134 1.00 95.25 105 LEU A O 1
ATOM 782 N N . HIS A 1 106 ? -3.299 0.682 -1.486 1.00 94.88 106 HIS A N 1
ATOM 783 C CA . HIS A 1 106 ? -2.104 1.486 -1.787 1.00 94.88 106 HIS A CA 1
ATOM 784 C C . HIS A 1 106 ? -1.189 1.559 -0.573 1.00 94.88 106 HIS A C 1
ATOM 786 O O . HIS A 1 106 ? 0.011 1.320 -0.686 1.00 94.88 106 HIS A O 1
ATOM 792 N N . VAL A 1 107 ? -1.764 1.843 0.597 1.00 92.25 107 VAL A N 1
ATOM 793 C CA . VAL A 1 107 ? -0.996 1.985 1.833 1.00 92.25 107 VAL A CA 1
ATOM 794 C C . VAL A 1 107 ? -0.356 0.648 2.229 1.00 92.25 107 VAL A C 1
ATOM 796 O O . VAL A 1 107 ? 0.848 0.594 2.472 1.00 92.25 107 VAL A O 1
ATOM 799 N N . ALA A 1 108 ? -1.105 -0.460 2.195 1.00 92.31 108 ALA A N 1
ATOM 800 C CA . ALA A 1 108 ? -0.554 -1.790 2.468 1.00 92.31 108 ALA A CA 1
ATOM 801 C C . ALA A 1 108 ? 0.559 -2.183 1.483 1.00 92.31 108 ALA A C 1
ATOM 803 O O . ALA A 1 108 ? 1.588 -2.716 1.899 1.00 92.31 108 ALA A O 1
ATOM 804 N N . ALA A 1 109 ? 0.387 -1.882 0.193 1.00 93.50 109 ALA A N 1
ATOM 805 C CA . ALA A 1 109 ? 1.398 -2.136 -0.825 1.00 93.50 109 ALA A CA 1
ATOM 806 C C . ALA A 1 109 ? 2.665 -1.293 -0.601 1.00 93.50 109 ALA A C 1
ATOM 808 O O . ALA A 1 109 ? 3.773 -1.823 -0.679 1.00 93.50 109 ALA A O 1
ATOM 809 N N . ARG A 1 110 ? 2.502 -0.014 -0.232 1.00 91.38 110 ARG A N 1
ATOM 810 C CA . ARG A 1 110 ? 3.592 0.913 0.098 1.00 91.38 110 ARG A CA 1
ATOM 811 C C . ARG A 1 110 ? 4.426 0.416 1.276 1.00 91.38 110 ARG A C 1
ATOM 813 O O . ARG A 1 110 ? 5.638 0.500 1.222 1.00 91.38 110 ARG A O 1
ATOM 820 N N . PHE A 1 111 ? 3.815 -0.149 2.314 1.00 88.88 111 PHE A N 1
ATOM 821 C CA . PHE A 1 111 ? 4.561 -0.693 3.459 1.00 88.88 111 PHE A CA 1
ATOM 822 C C . PHE A 1 111 ? 4.988 -2.163 3.286 1.00 88.88 111 PHE A C 1
ATOM 824 O O . PHE A 1 111 ? 5.632 -2.739 4.164 1.00 88.88 111 PHE A O 1
ATOM 831 N N . GLY A 1 112 ? 4.654 -2.792 2.155 1.00 89.56 112 GLY A N 1
ATOM 832 C CA . GLY A 1 112 ? 4.968 -4.194 1.889 1.00 89.56 112 GLY A CA 1
ATOM 833 C C . GLY A 1 112 ? 4.183 -5.182 2.768 1.00 89.56 112 GLY A C 1
ATOM 834 O O . GLY A 1 112 ? 4.667 -6.267 3.066 1.00 89.56 112 GLY A O 1
ATOM 835 N N . LEU A 1 113 ? 2.984 -4.836 3.229 1.00 90.19 113 LEU A N 1
ATOM 836 C CA . LEU A 1 113 ? 2.199 -5.677 4.136 1.00 90.19 113 LEU A CA 1
ATOM 837 C C . LEU A 1 113 ? 1.489 -6.804 3.372 1.00 90.19 113 LEU A C 1
ATOM 839 O O . LEU A 1 113 ? 0.320 -6.692 3.014 1.00 90.19 113 LEU A O 1
ATOM 843 N N . GLU A 1 114 ? 2.211 -7.896 3.119 1.00 90.44 114 GLU A N 1
ATOM 844 C CA . GLU A 1 114 ? 1.751 -9.058 2.340 1.00 90.44 114 GLU A CA 1
ATOM 845 C C . GLU A 1 114 ? 0.387 -9.602 2.791 1.00 90.44 114 GLU A C 1
ATOM 847 O O . GLU A 1 114 ? -0.511 -9.785 1.967 1.00 90.44 114 GLU A O 1
ATOM 852 N N . GLU A 1 115 ? 0.209 -9.814 4.095 1.00 91.12 115 GLU A N 1
ATOM 853 C CA . GLU A 1 115 ? -1.033 -10.362 4.648 1.00 91.12 115 GLU A CA 1
ATOM 854 C C . GLU A 1 115 ? -2.210 -9.389 4.490 1.00 91.12 115 GLU A C 1
ATOM 856 O O . GLU A 1 115 ? -3.297 -9.797 4.082 1.00 91.12 115 GLU A O 1
ATOM 861 N N . HIS A 1 116 ? -1.992 -8.086 4.702 1.00 92.25 116 HIS A N 1
ATOM 862 C CA . HIS A 1 116 ? -3.011 -7.056 4.470 1.00 92.25 116 HIS A CA 1
ATOM 863 C C . HIS A 1 116 ? -3.388 -6.953 2.997 1.00 92.25 116 HIS A C 1
ATOM 865 O O . HIS A 1 116 ? -4.569 -6.873 2.673 1.00 92.25 116 HIS A O 1
ATOM 871 N N . VAL A 1 117 ? -2.407 -7.012 2.093 1.00 94.06 117 VAL A N 1
ATOM 872 C CA . VAL A 1 117 ? -2.649 -7.038 0.646 1.00 94.06 117 VAL A CA 1
ATOM 873 C C . VAL A 1 117 ? -3.530 -8.236 0.291 1.00 94.06 117 VAL A C 1
ATOM 875 O O . VAL A 1 117 ? -4.558 -8.066 -0.363 1.00 94.06 117 VAL A O 1
ATOM 878 N N . ARG A 1 118 ? -3.204 -9.441 0.775 1.00 93.50 118 ARG A N 1
ATOM 879 C CA . ARG A 1 118 ? -4.032 -10.636 0.540 1.00 93.50 118 ARG A CA 1
ATOM 880 C C . ARG A 1 118 ? -5.441 -10.496 1.105 1.00 93.50 118 ARG A C 1
ATOM 882 O O . ARG A 1 118 ? -6.392 -10.833 0.397 1.00 93.50 118 ARG A O 1
ATOM 889 N N . LEU A 1 119 ? -5.573 -9.995 2.332 1.00 93.50 119 LEU A N 1
ATOM 890 C CA . LEU A 1 119 ? -6.859 -9.768 2.987 1.00 93.50 119 LEU A CA 1
ATOM 891 C C . LEU A 1 119 ? -7.720 -8.798 2.173 1.00 93.50 119 LEU A C 1
ATOM 893 O O . LEU A 1 119 ? -8.849 -9.126 1.816 1.00 93.50 119 LEU A O 1
ATOM 897 N N . TYR A 1 120 ? -7.179 -7.633 1.819 1.00 94.81 120 TYR A N 1
ATOM 898 C CA . TYR A 1 120 ? -7.893 -6.602 1.068 1.00 94.81 120 TYR A CA 1
ATOM 899 C C . TYR A 1 120 ? -8.319 -7.104 -0.310 1.00 94.81 120 TYR A C 1
ATOM 901 O O . TYR A 1 120 ? -9.480 -6.949 -0.690 1.00 94.81 120 TYR A O 1
ATOM 909 N N . LEU A 1 121 ? -7.430 -7.793 -1.027 1.00 94.56 121 LEU A N 1
ATOM 910 C CA . LEU A 1 121 ? -7.765 -8.417 -2.307 1.00 94.56 121 LEU A CA 1
ATOM 911 C C . LEU A 1 121 ? -8.826 -9.517 -2.153 1.00 94.56 121 LEU A C 1
ATOM 913 O O . LEU A 1 121 ? -9.682 -9.667 -3.020 1.00 94.56 121 LEU A O 1
ATOM 917 N N . GLY A 1 122 ? -8.796 -10.284 -1.058 1.00 93.88 122 GLY A N 1
ATOM 918 C CA . GLY A 1 122 ? -9.820 -11.280 -0.727 1.00 93.88 122 GLY A CA 1
ATOM 919 C C . GLY A 1 122 ? -11.183 -10.671 -0.378 1.00 93.88 122 GLY A C 1
ATOM 920 O O . GLY A 1 122 ? -12.210 -11.309 -0.590 1.00 93.88 122 GLY A O 1
ATOM 921 N N . ARG A 1 123 ? -11.205 -9.421 0.098 1.00 94.12 123 ARG A N 1
ATOM 922 C CA . ARG A 1 123 ? -12.415 -8.646 0.424 1.00 94.12 123 ARG A CA 1
ATOM 923 C C . ARG A 1 123 ? -12.864 -7.719 -0.717 1.00 94.12 123 ARG A C 1
ATOM 925 O O . ARG A 1 123 ? -13.674 -6.826 -0.496 1.00 94.12 123 ARG A O 1
ATOM 932 N N . GLY A 1 124 ? -12.363 -7.935 -1.937 1.00 91.00 124 GLY A N 1
ATOM 933 C CA . GLY A 1 124 ? -12.820 -7.232 -3.141 1.00 91.00 124 GLY A CA 1
ATOM 934 C C . GLY A 1 124 ? -12.141 -5.887 -3.416 1.00 91.00 124 GLY A C 1
ATOM 935 O O . GLY A 1 124 ? -12.701 -5.064 -4.140 1.00 91.00 124 GLY A O 1
ATOM 936 N N . ALA A 1 125 ? -10.948 -5.635 -2.865 1.00 94.38 125 ALA A N 1
ATOM 937 C CA . ALA A 1 125 ? -10.161 -4.461 -3.237 1.00 94.38 125 ALA A CA 1
ATOM 938 C C . ALA A 1 125 ? -9.840 -4.450 -4.737 1.00 94.38 125 ALA A C 1
ATOM 940 O O . ALA A 1 125 ? -9.376 -5.442 -5.300 1.00 94.38 125 ALA A O 1
ATOM 941 N N . ARG A 1 126 ? -10.018 -3.288 -5.365 1.00 94.62 126 ARG A N 1
ATOM 942 C CA . ARG A 1 126 ? -9.632 -3.055 -6.756 1.00 94.62 126 ARG A CA 1
ATOM 943 C C . ARG A 1 126 ? -8.120 -2.876 -6.878 1.00 94.62 126 ARG A C 1
ATOM 945 O O . ARG A 1 126 ? -7.563 -1.945 -6.302 1.00 94.62 126 ARG A O 1
ATOM 952 N N . VAL A 1 127 ? -7.476 -3.753 -7.647 1.00 95.06 127 VAL A N 1
ATOM 953 C CA . VAL A 1 127 ? -6.028 -3.718 -7.947 1.00 95.06 127 VAL A CA 1
ATOM 954 C C . VAL A 1 127 ? -5.6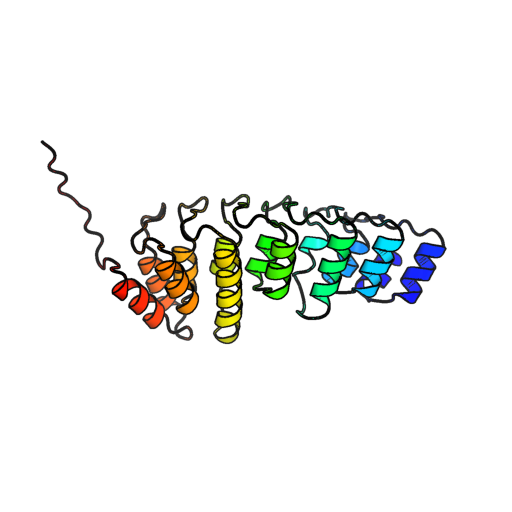23 -2.602 -8.908 1.00 95.06 127 VAL A C 1
ATOM 956 O O . VAL A 1 127 ? -4.453 -2.239 -8.969 1.00 95.06 127 VAL A O 1
ATOM 959 N N . ASP A 1 128 ? -6.582 -2.092 -9.675 1.00 93.44 128 ASP A N 1
ATOM 960 C CA . ASP A 1 128 ? -6.415 -1.110 -10.746 1.00 93.44 128 ASP A CA 1
ATOM 961 C C . ASP A 1 128 ? -6.771 0.316 -10.311 1.00 93.44 128 ASP A C 1
ATOM 963 O O . ASP A 1 128 ? -6.670 1.245 -11.109 1.00 93.44 128 ASP A O 1
ATOM 967 N N . LEU A 1 129 ? -7.221 0.498 -9.066 1.00 94.75 129 LEU A N 1
ATOM 968 C CA . LEU A 1 129 ? -7.586 1.813 -8.557 1.00 94.75 129 LEU A CA 1
ATOM 969 C C . LEU A 1 129 ? -6.352 2.715 -8.557 1.00 94.75 129 LEU A C 1
ATOM 971 O O . LEU A 1 129 ? -5.315 2.309 -8.044 1.00 94.75 129 LEU A O 1
ATOM 975 N N . THR A 1 130 ? -6.480 3.924 -9.088 1.00 95.12 130 THR A N 1
ATOM 976 C CA . THR A 1 130 ? -5.406 4.916 -9.081 1.00 95.12 130 THR A CA 1
ATOM 977 C C . THR A 1 130 ? -5.616 5.949 -7.983 1.00 95.12 130 THR A C 1
ATOM 979 O O . THR A 1 130 ? -6.759 6.295 -7.666 1.00 95.12 130 THR A O 1
ATOM 982 N N . ASN A 1 131 ? -4.523 6.438 -7.400 1.00 94.88 131 ASN A N 1
ATOM 983 C CA . ASN A 1 131 ? -4.518 7.578 -6.487 1.00 94.88 131 ASN A CA 1
ATOM 984 C C . ASN A 1 131 ? -4.499 8.920 -7.266 1.00 94.88 131 ASN A C 1
ATOM 986 O O . ASN A 1 131 ? -4.755 8.945 -8.472 1.00 94.88 131 ASN A O 1
ATOM 990 N N . GLU A 1 132 ? -4.298 10.059 -6.597 1.00 94.81 132 GLU A N 1
ATOM 991 C CA . GLU A 1 132 ? -4.306 11.378 -7.263 1.00 94.81 132 GLU A CA 1
ATOM 992 C C . GLU A 1 132 ? -3.103 11.618 -8.181 1.00 94.81 132 GLU A C 1
ATOM 994 O O . GLU A 1 132 ? -3.226 12.339 -9.169 1.00 94.81 132 GLU A O 1
ATOM 999 N N . SER A 1 133 ? -1.969 10.963 -7.921 1.00 93.75 133 SER A N 1
ATOM 1000 C CA . SER A 1 133 ? -0.805 10.954 -8.814 1.00 93.75 133 SER A CA 1
ATOM 1001 C C . SER A 1 133 ? -0.938 9.946 -9.961 1.00 93.75 133 SER A C 1
ATOM 1003 O O . SER A 1 133 ? -0.010 9.797 -10.751 1.00 93.75 133 SER A O 1
ATOM 1005 N N . GLY A 1 134 ? -2.074 9.251 -10.088 1.00 95.00 134 GLY A N 1
ATOM 1006 C CA . GLY A 1 134 ? -2.278 8.216 -11.104 1.00 95.00 134 GLY A CA 1
ATOM 1007 C C . GLY A 1 134 ? -1.577 6.890 -10.788 1.00 95.00 134 GLY A C 1
ATOM 1008 O O . GLY A 1 134 ? -1.606 5.973 -11.604 1.00 95.00 134 GLY A O 1
ATOM 1009 N N . GLU A 1 135 ? -0.968 6.753 -9.612 1.00 95.75 135 GLU A N 1
ATOM 1010 C CA . GLU A 1 135 ? -0.292 5.530 -9.191 1.00 95.75 135 GLU A CA 1
ATOM 1011 C C . GLU A 1 135 ? -1.319 4.457 -8.823 1.00 95.75 135 GLU A C 1
ATOM 1013 O O . GLU A 1 135 ? -2.309 4.734 -8.153 1.00 95.75 135 GLU A O 1
ATOM 1018 N N . THR A 1 136 ? -1.059 3.212 -9.220 1.00 96.56 136 THR A N 1
ATOM 1019 C CA . THR A 1 136 ? -1.783 2.025 -8.728 1.00 96.56 136 THR A CA 1
ATOM 1020 C C . THR A 1 136 ? -1.108 1.462 -7.466 1.00 96.56 136 THR A C 1
ATOM 1022 O O . THR A 1 136 ? 0.051 1.791 -7.190 1.00 96.56 136 THR A O 1
ATOM 1025 N N . PRO A 1 137 ? -1.720 0.515 -6.725 1.00 96.12 137 PRO A N 1
ATOM 1026 C CA . PRO A 1 137 ? -1.041 -0.154 -5.614 1.00 96.12 137 PRO A CA 1
ATOM 1027 C C . PRO A 1 137 ? 0.276 -0.832 -6.020 1.00 96.12 137 PRO A C 1
ATOM 1029 O O . PRO A 1 137 ? 1.210 -0.901 -5.224 1.00 96.12 137 PRO A O 1
ATOM 1032 N N . LEU A 1 138 ? 0.385 -1.296 -7.272 1.00 96.25 138 LEU A N 1
ATOM 1033 C CA . LEU A 1 138 ? 1.625 -1.869 -7.799 1.00 96.25 138 LEU A CA 1
ATOM 1034 C C . LEU A 1 138 ? 2.730 -0.809 -7.945 1.00 96.25 138 LEU A C 1
ATOM 1036 O O . LEU A 1 138 ? 3.879 -1.094 -7.612 1.00 96.25 138 LEU A O 1
ATOM 1040 N N . HIS A 1 139 ? 2.391 0.417 -8.362 1.00 95.56 139 HIS A N 1
ATOM 1041 C CA . HIS A 1 139 ? 3.331 1.545 -8.339 1.00 95.56 139 HIS A CA 1
ATOM 1042 C C . HIS A 1 139 ? 3.779 1.842 -6.907 1.00 95.56 139 HIS A C 1
ATOM 1044 O O . HIS A 1 139 ? 4.979 1.938 -6.652 1.00 95.56 139 HIS A O 1
ATOM 1050 N N . ALA A 1 140 ? 2.839 1.893 -5.955 1.00 93.69 140 ALA A N 1
ATOM 1051 C CA . ALA A 1 140 ? 3.149 2.153 -4.551 1.00 93.69 140 ALA A CA 1
ATOM 1052 C C . ALA A 1 140 ? 4.148 1.128 -3.979 1.00 93.69 140 ALA A C 1
ATOM 1054 O O . ALA A 1 140 ? 5.129 1.536 -3.354 1.00 93.69 140 ALA A O 1
ATOM 1055 N N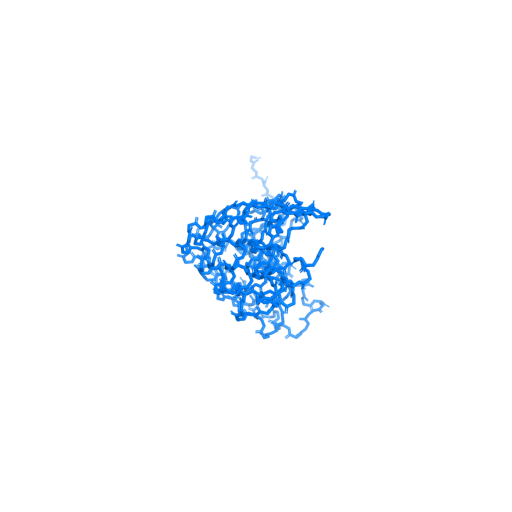 . ALA A 1 141 ? 3.973 -0.170 -4.265 1.00 93.19 141 ALA A N 1
ATOM 1056 C CA . ALA A 1 141 ? 4.924 -1.220 -3.878 1.00 93.19 141 ALA A CA 1
ATOM 1057 C C . ALA A 1 141 ? 6.295 -1.095 -4.565 1.00 93.19 141 ALA A C 1
ATOM 1059 O O . ALA A 1 141 ? 7.312 -1.419 -3.962 1.00 93.19 141 ALA A O 1
ATOM 1060 N N . CYS A 1 142 ? 6.343 -0.631 -5.817 1.00 91.81 142 CYS A N 1
ATOM 1061 C CA . CYS A 1 142 ? 7.602 -0.456 -6.548 1.00 91.81 142 CYS A CA 1
ATOM 1062 C C . CYS A 1 142 ? 8.340 0.839 -6.175 1.00 91.81 142 CYS A C 1
ATOM 1064 O O . CYS A 1 142 ? 9.548 0.924 -6.385 1.00 91.81 142 CYS A O 1
ATOM 1066 N N . SER A 1 143 ? 7.631 1.840 -5.640 1.00 88.56 143 SER A N 1
ATOM 1067 C CA . SER A 1 143 ? 8.147 3.191 -5.371 1.00 88.56 143 SER A CA 1
ATOM 1068 C C . SER A 1 143 ? 9.082 3.291 -4.165 1.00 88.56 143 SER A C 1
ATOM 1070 O O . SER A 1 143 ? 9.901 4.209 -4.111 1.00 88.56 143 SER A O 1
ATOM 1072 N N . GLN A 1 144 ? 8.973 2.384 -3.192 1.00 83.56 144 GLN A N 1
ATOM 1073 C CA . GLN A 1 144 ? 9.673 2.537 -1.919 1.00 83.56 144 GLN A CA 1
ATOM 1074 C C . GLN A 1 144 ? 11.137 2.079 -1.983 1.00 83.56 144 GLN A C 1
ATOM 1076 O O . GLN A 1 144 ? 11.450 1.080 -2.627 1.00 83.56 144 GLN A O 1
ATOM 1081 N N . PRO A 1 145 ? 12.055 2.771 -1.288 1.00 73.38 145 PRO A N 1
ATOM 1082 C CA . PRO A 1 145 ? 13.424 2.300 -1.155 1.00 73.38 145 PRO A CA 1
ATOM 1083 C C . PRO A 1 145 ? 13.433 1.009 -0.329 1.00 73.38 145 PRO A C 1
ATOM 1085 O O . PRO A 1 145 ? 12.920 0.962 0.791 1.00 73.38 145 PRO A O 1
ATOM 1088 N N . HIS A 1 146 ? 14.005 -0.054 -0.886 1.00 71.25 146 HIS A N 1
ATOM 1089 C CA . HIS A 1 146 ? 14.071 -1.357 -0.231 1.00 71.25 146 HIS A CA 1
ATOM 1090 C C . HIS A 1 146 ? 15.456 -1.564 0.377 1.00 71.25 146 HIS A C 1
ATOM 1092 O O . HIS A 1 146 ? 16.466 -1.377 -0.299 1.00 71.25 146 HIS A O 1
ATOM 1098 N N . SER A 1 147 ? 15.514 -2.001 1.636 1.00 75.88 147 SER A N 1
ATOM 1099 C CA . SER A 1 147 ? 16.715 -2.662 2.147 1.00 75.88 147 SER A CA 1
ATOM 1100 C C . SER A 1 147 ? 16.795 -4.084 1.572 1.00 75.88 147 SER A C 1
ATOM 1102 O O . SER A 1 147 ? 15.774 -4.637 1.153 1.00 75.88 147 SER A O 1
ATOM 1104 N N . GLU A 1 148 ? 17.976 -4.715 1.562 1.00 71.94 148 GLU A N 1
ATOM 1105 C CA . GLU A 1 148 ? 18.106 -6.111 1.100 1.00 71.94 148 GLU A CA 1
ATOM 1106 C C . GLU A 1 148 ? 17.132 -7.060 1.824 1.00 71.94 148 GLU A C 1
ATOM 1108 O O . GLU A 1 148 ? 16.563 -7.955 1.199 1.00 71.94 148 GLU A O 1
ATOM 1113 N N . GLY A 1 149 ? 16.877 -6.826 3.118 1.00 77.56 149 GLY A N 1
ATOM 1114 C CA . GLY A 1 149 ? 15.933 -7.617 3.912 1.00 77.56 149 GLY A CA 1
ATOM 1115 C C . GLY A 1 149 ? 14.466 -7.425 3.515 1.00 77.56 149 GLY A C 1
ATOM 1116 O O . GLY A 1 149 ? 13.662 -8.341 3.675 1.00 77.56 149 GLY A O 1
ATOM 1117 N N . ASP A 1 150 ? 14.113 -6.269 2.949 1.00 81.56 150 ASP A N 1
ATOM 1118 C CA . ASP A 1 150 ? 12.742 -5.957 2.543 1.00 81.56 150 ASP A CA 1
ATOM 1119 C C . ASP A 1 150 ? 12.437 -6.361 1.093 1.00 81.56 150 ASP A C 1
ATOM 1121 O O . ASP A 1 150 ? 11.267 -6.480 0.728 1.00 81.56 150 ASP A O 1
ATOM 1125 N N . MET A 1 151 ? 13.458 -6.600 0.257 1.00 83.00 151 MET A N 1
ATOM 1126 C CA . MET A 1 151 ? 13.270 -6.902 -1.170 1.00 83.00 151 MET A CA 1
ATOM 1127 C C . MET A 1 151 ? 12.315 -8.070 -1.413 1.00 83.00 151 MET A C 1
ATOM 1129 O O . MET A 1 151 ? 11.521 -8.017 -2.355 1.00 83.00 151 MET A O 1
ATOM 1133 N N . GLU A 1 152 ? 12.387 -9.113 -0.578 1.00 87.00 152 GLU A N 1
ATOM 1134 C CA . GLU A 1 152 ? 11.516 -10.280 -0.720 1.00 87.00 152 GLU A CA 1
ATOM 1135 C C . GLU A 1 152 ? 10.064 -9.961 -0.367 1.00 87.00 152 GLU A C 1
ATOM 1137 O O . GLU A 1 152 ? 9.142 -10.371 -1.065 1.00 87.00 152 GLU A O 1
ATOM 1142 N N . ARG A 1 153 ? 9.850 -9.154 0.672 1.00 88.81 153 ARG A N 1
ATOM 1143 C CA . ARG A 1 153 ? 8.513 -8.719 1.076 1.00 88.81 153 ARG A CA 1
ATOM 1144 C C . ARG A 1 153 ? 7.811 -7.978 -0.066 1.00 88.81 153 ARG A C 1
ATOM 1146 O O . ARG A 1 153 ? 6.676 -8.297 -0.413 1.00 88.81 153 ARG A O 1
ATOM 1153 N N . TYR A 1 154 ? 8.503 -7.031 -0.699 1.00 90.50 154 TYR A N 1
ATOM 1154 C CA . TYR A 1 154 ? 7.948 -6.294 -1.838 1.00 90.50 154 TYR A CA 1
ATOM 1155 C C . TYR A 1 154 ? 7.804 -7.151 -3.095 1.00 90.50 154 TYR A C 1
ATOM 1157 O O . TYR A 1 154 ? 6.841 -6.974 -3.838 1.00 90.50 154 TYR A O 1
ATOM 1165 N N . HIS A 1 155 ? 8.701 -8.115 -3.316 1.00 92.50 155 HIS A N 1
ATOM 1166 C CA . HIS A 1 155 ? 8.546 -9.105 -4.382 1.00 92.50 155 HIS A CA 1
ATOM 1167 C C . HIS A 1 155 ? 7.258 -9.920 -4.209 1.00 92.50 155 HIS A C 1
ATOM 1169 O O . HIS A 1 155 ? 6.489 -10.059 -5.163 1.00 92.50 155 HIS A O 1
ATOM 1175 N N . THR A 1 156 ? 6.973 -10.400 -2.996 1.00 93.62 156 THR A N 1
ATOM 1176 C CA . THR A 1 156 ? 5.743 -11.149 -2.712 1.00 93.62 156 THR A CA 1
ATOM 1177 C C . THR A 1 156 ? 4.493 -10.284 -2.834 1.00 93.62 156 THR A C 1
ATOM 1179 O O . THR A 1 156 ? 3.500 -10.740 -3.400 1.00 93.62 156 THR A O 1
ATOM 1182 N N . VAL A 1 157 ? 4.538 -9.024 -2.390 1.00 94.19 157 VAL A N 1
ATOM 1183 C CA . VAL A 1 157 ? 3.432 -8.069 -2.576 1.00 94.19 157 VAL A CA 1
ATOM 1184 C C . VAL A 1 157 ? 3.166 -7.791 -4.055 1.00 94.19 157 VAL A C 1
ATOM 1186 O O . VAL A 1 157 ? 2.021 -7.894 -4.493 1.00 94.19 157 VAL A O 1
ATOM 1189 N N . CYS A 1 158 ? 4.204 -7.498 -4.845 1.00 95.06 158 CYS A N 1
ATOM 1190 C CA . CYS A 1 158 ? 4.065 -7.269 -6.284 1.00 95.06 158 CYS A CA 1
ATOM 1191 C C . CYS A 1 158 ? 3.476 -8.502 -6.979 1.00 95.06 158 CYS A C 1
ATOM 1193 O O . CYS A 1 158 ? 2.558 -8.371 -7.788 1.00 95.06 158 CYS A O 1
ATOM 1195 N N . ARG A 1 159 ? 3.952 -9.703 -6.621 1.00 95.25 159 ARG A N 1
ATOM 1196 C CA . ARG A 1 159 ? 3.397 -10.966 -7.120 1.00 95.25 159 ARG A CA 1
ATOM 1197 C C . ARG A 1 159 ? 1.921 -11.114 -6.754 1.00 95.25 159 ARG A C 1
ATOM 1199 O O . ARG A 1 159 ? 1.118 -11.350 -7.642 1.00 95.25 159 ARG A O 1
ATOM 1206 N N . ALA A 1 160 ? 1.551 -10.913 -5.490 1.00 95.38 160 ALA A N 1
ATOM 1207 C CA . ALA A 1 160 ? 0.165 -11.043 -5.039 1.00 95.38 160 ALA A CA 1
ATOM 1208 C C . ALA A 1 160 ? -0.788 -10.070 -5.756 1.00 95.38 160 ALA A C 1
ATOM 1210 O O . ALA A 1 160 ? -1.921 -10.437 -6.069 1.00 95.38 160 ALA A O 1
ATOM 1211 N N . LEU A 1 161 ? -0.332 -8.846 -6.041 1.00 96.12 161 LEU A N 1
ATOM 1212 C CA . LEU A 1 161 ? -1.085 -7.872 -6.834 1.00 96.12 161 LEU A CA 1
ATOM 1213 C C . LEU A 1 161 ? -1.242 -8.335 -8.291 1.00 96.12 161 LEU A C 1
ATOM 1215 O O . LEU A 1 161 ? -2.352 -8.320 -8.823 1.00 96.12 161 LEU A O 1
ATOM 1219 N N . MET A 1 162 ? -0.159 -8.784 -8.932 1.00 94.50 162 MET A N 1
ATOM 1220 C CA . MET A 1 162 ? -0.189 -9.258 -10.323 1.00 94.50 162 MET A CA 1
ATOM 1221 C C . MET A 1 162 ? -0.999 -10.545 -10.503 1.00 94.50 162 MET A C 1
ATOM 1223 O O . MET A 1 162 ? -1.753 -10.645 -11.467 1.00 94.50 162 MET A O 1
ATOM 1227 N N . ASP A 1 163 ? -0.946 -11.478 -9.551 1.00 93.88 163 ASP A N 1
ATOM 1228 C CA . ASP A 1 163 ? -1.768 -12.698 -9.549 1.00 93.88 163 ASP A CA 1
ATOM 1229 C C . ASP A 1 163 ? -3.276 -12.376 -9.512 1.00 93.88 163 ASP A C 1
ATOM 1231 O O . ASP A 1 163 ? -4.107 -13.183 -9.928 1.00 93.88 163 ASP A O 1
ATOM 1235 N N . ARG A 1 164 ? -3.646 -11.183 -9.025 1.00 94.31 164 ARG A N 1
ATOM 1236 C CA . ARG A 1 164 ? -5.020 -10.654 -9.029 1.00 94.31 164 ARG A CA 1
ATOM 1237 C C . ARG A 1 164 ? -5.303 -9.702 -10.193 1.00 94.31 164 ARG A C 1
ATOM 1239 O O . ARG A 1 164 ? -6.327 -9.026 -10.181 1.00 94.31 164 ARG A O 1
ATOM 1246 N N . GLY A 1 165 ? -4.435 -9.672 -11.203 1.00 91.75 165 GLY A N 1
ATOM 1247 C CA . GLY A 1 165 ? -4.631 -8.909 -12.434 1.00 91.75 165 GLY A CA 1
ATOM 1248 C C . GLY A 1 165 ? -4.221 -7.440 -12.345 1.00 91.75 165 GLY A C 1
ATOM 1249 O O . GLY A 1 165 ? -4.720 -6.634 -13.127 1.00 91.75 165 GLY A O 1
ATOM 1250 N N . ALA A 1 166 ? -3.342 -7.061 -11.409 1.00 93.25 166 ALA A N 1
ATOM 1251 C CA . ALA A 1 166 ? -2.802 -5.704 -11.392 1.00 93.25 166 ALA A CA 1
ATOM 1252 C C . ALA A 1 166 ? -2.065 -5.397 -12.714 1.00 93.25 166 ALA A C 1
ATOM 1254 O O . ALA A 1 166 ? -1.216 -6.189 -13.137 1.00 93.25 166 ALA A O 1
ATOM 1255 N N . PRO A 1 167 ? -2.343 -4.252 -13.364 1.00 91.00 167 PRO A N 1
ATOM 1256 C CA . PRO A 1 167 ? -1.728 -3.911 -14.641 1.00 91.00 167 PRO A CA 1
ATOM 1257 C C . PRO A 1 167 ? -0.241 -3.569 -14.461 1.00 91.00 167 PRO A C 1
ATOM 1259 O O . PRO A 1 167 ? 0.107 -2.476 -14.014 1.00 91.00 167 PRO A O 1
ATOM 1262 N N . ALA A 1 168 ? 0.644 -4.491 -14.854 1.00 91.19 168 ALA A N 1
ATOM 1263 C CA . ALA A 1 168 ? 2.102 -4.314 -14.797 1.00 91.19 168 ALA A CA 1
ATOM 1264 C C . ALA A 1 168 ? 2.623 -3.182 -15.704 1.00 91.19 168 ALA A C 1
ATOM 1266 O O . ALA A 1 168 ? 3.712 -2.661 -15.474 1.00 91.19 168 ALA A O 1
ATOM 1267 N N . CYS A 1 169 ? 1.828 -2.789 -16.703 1.00 90.94 169 CYS A N 1
ATOM 1268 C CA . CYS A 1 169 ? 2.144 -1.743 -17.677 1.00 90.94 169 CYS A CA 1
ATOM 1269 C C . CYS A 1 169 ? 1.304 -0.470 -17.487 1.00 90.94 169 CYS A C 1
ATOM 1271 O O . CYS A 1 169 ? 1.253 0.358 -18.393 1.00 90.94 169 CYS A O 1
ATOM 1273 N N . ALA A 1 170 ? 0.597 -0.323 -16.359 1.00 93.06 170 ALA A N 1
ATOM 1274 C CA . ALA A 1 170 ? -0.096 0.931 -16.063 1.00 93.06 170 ALA A CA 1
ATOM 1275 C C . ALA A 1 170 ? 0.905 2.090 -15.985 1.00 93.06 170 ALA A C 1
ATOM 1277 O O . ALA A 1 170 ? 2.067 1.875 -15.653 1.00 93.06 170 ALA A O 1
ATOM 1278 N N . MET A 1 171 ? 0.441 3.297 -16.292 1.00 93.50 171 MET A N 1
ATOM 1279 C CA . MET A 1 171 ? 1.248 4.512 -16.240 1.00 93.50 171 MET A CA 1
ATOM 1280 C C . MET A 1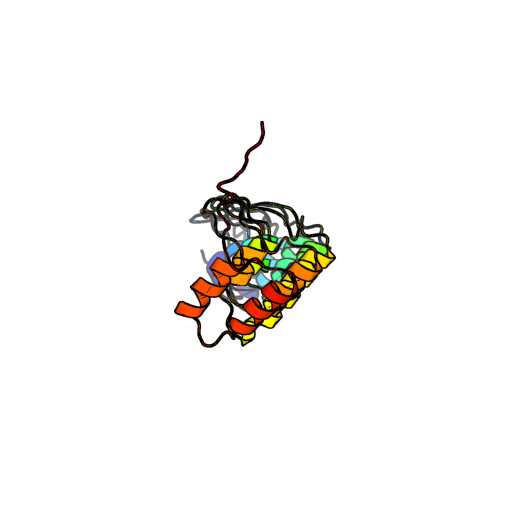 171 ? 0.669 5.460 -15.198 1.00 93.50 171 MET A C 1
ATOM 1282 O O . MET A 1 171 ? -0.551 5.639 -15.149 1.00 93.50 171 MET A O 1
ATOM 1286 N N . ASP A 1 172 ? 1.541 6.048 -14.388 1.00 93.38 172 ASP A N 1
ATOM 1287 C CA . ASP A 1 172 ? 1.185 7.127 -13.472 1.00 93.38 172 ASP A CA 1
ATOM 1288 C C . ASP A 1 172 ? 1.065 8.485 -14.194 1.00 93.38 172 ASP A C 1
ATOM 1290 O O . ASP A 1 172 ? 1.183 8.593 -15.421 1.00 93.38 172 ASP A O 1
ATOM 1294 N N . GLY A 1 173 ? 0.819 9.549 -13.428 1.00 91.75 173 GLY A N 1
ATOM 1295 C CA . GLY A 1 173 ? 0.694 10.914 -13.937 1.00 91.75 173 GLY A CA 1
ATOM 1296 C C . GLY A 1 173 ? 1.963 11.480 -14.585 1.00 91.75 173 GLY A C 1
ATOM 1297 O O . GLY A 1 173 ? 1.866 12.474 -15.300 1.00 91.75 173 GLY A O 1
ATOM 1298 N N . GLU A 1 174 ? 3.131 10.860 -14.392 1.00 91.56 174 GLU A N 1
ATOM 1299 C CA . GLU A 1 174 ? 4.398 11.225 -15.040 1.00 91.56 174 GLU A CA 1
ATOM 1300 C C . GLU A 1 174 ? 4.752 10.285 -16.211 1.00 91.56 174 GLU A C 1
ATOM 1302 O O . GLU A 1 174 ? 5.868 10.325 -16.737 1.00 91.56 174 GLU A O 1
ATOM 1307 N N . SER A 1 175 ? 3.796 9.458 -16.649 1.00 93.75 175 SER A N 1
ATOM 1308 C CA . SER A 1 175 ? 3.980 8.416 -17.664 1.00 93.75 175 SER A CA 1
ATOM 1309 C C . SER A 1 175 ? 5.006 7.349 -17.262 1.00 93.75 175 SER A C 1
ATOM 1311 O O . SER A 1 175 ? 5.589 6.678 -18.119 1.00 93.75 175 SER A O 1
ATOM 1313 N N . ARG A 1 176 ? 5.238 7.162 -15.959 1.00 93.88 176 ARG A N 1
ATOM 1314 C CA . ARG A 1 176 ? 6.121 6.114 -15.450 1.00 93.88 176 ARG A CA 1
ATOM 1315 C C . ARG A 1 176 ? 5.321 4.844 -15.238 1.00 93.88 176 ARG A C 1
ATOM 1317 O O . ARG A 1 176 ? 4.225 4.865 -14.692 1.00 93.88 176 ARG A O 1
ATOM 1324 N N . SER A 1 177 ? 5.907 3.725 -15.639 1.00 94.62 177 SER A N 1
ATOM 1325 C CA . SER A 1 177 ? 5.391 2.392 -15.324 1.00 94.62 177 SER A CA 1
ATOM 1326 C C . SER A 1 177 ? 5.968 1.857 -14.007 1.00 94.62 177 SER A C 1
ATOM 1328 O O . SER A 1 177 ? 7.025 2.327 -13.566 1.00 94.62 177 SER A O 1
ATOM 1330 N N . PRO A 1 178 ? 5.383 0.797 -13.411 1.00 94.81 178 PRO A N 1
ATOM 1331 C CA . PRO A 1 178 ? 5.961 0.126 -12.248 1.00 94.81 178 PRO A CA 1
ATOM 1332 C C . PRO A 1 178 ? 7.423 -0.294 -12.458 1.00 94.81 178 PRO A C 1
ATOM 1334 O O . PRO A 1 178 ? 8.208 -0.286 -11.511 1.00 94.81 178 PRO A O 1
ATOM 1337 N N . LEU A 1 179 ? 7.815 -0.605 -13.703 1.00 94.75 179 LEU A N 1
ATOM 1338 C CA . LEU A 1 179 ? 9.186 -0.979 -14.051 1.00 94.75 179 LEU A CA 1
ATOM 1339 C C . LEU A 1 179 ? 10.174 0.179 -13.841 1.00 94.75 179 LEU A C 1
ATOM 1341 O O . LEU A 1 179 ? 11.259 -0.053 -13.313 1.00 94.75 179 LEU A O 1
ATOM 1345 N N . HIS A 1 180 ? 9.793 1.419 -14.167 1.00 92.81 180 HIS A N 1
ATOM 1346 C CA . HIS A 1 180 ? 10.627 2.600 -13.910 1.00 92.81 180 HIS A CA 1
ATOM 1347 C C . HIS A 1 180 ? 10.930 2.742 -12.413 1.00 92.81 180 HIS A C 1
ATOM 1349 O O . HIS A 1 180 ? 12.087 2.890 -12.008 1.00 92.81 180 HIS A O 1
ATOM 1355 N N . LEU A 1 181 ? 9.887 2.629 -11.584 1.00 91.81 181 LEU A N 1
ATOM 1356 C CA . LEU A 1 181 ? 9.992 2.753 -10.130 1.00 91.81 181 LEU A CA 1
ATOM 1357 C C . LEU A 1 181 ? 10.804 1.599 -9.519 1.00 91.81 181 LEU A C 1
ATOM 1359 O O . LEU A 1 181 ? 11.690 1.833 -8.697 1.00 91.81 181 LEU A O 1
ATOM 1363 N N . ALA A 1 182 ? 10.581 0.362 -9.973 1.00 91.25 182 ALA A N 1
ATOM 1364 C CA . ALA A 1 182 ? 11.334 -0.804 -9.513 1.00 91.25 182 ALA A CA 1
ATOM 1365 C C . ALA A 1 182 ? 12.836 -0.698 -9.841 1.00 91.25 182 ALA A C 1
ATOM 1367 O O . ALA A 1 182 ? 13.680 -1.063 -9.017 1.00 91.25 182 ALA A O 1
ATOM 1368 N N . CYS A 1 183 ? 13.176 -0.163 -11.019 1.00 90.06 183 CYS A N 1
ATOM 1369 C CA . CYS A 1 183 ? 14.557 0.071 -11.434 1.00 90.06 183 CYS A CA 1
ATOM 1370 C C . CYS A 1 183 ? 15.260 1.125 -10.572 1.00 90.06 183 CYS A C 1
ATOM 1372 O O . CYS A 1 183 ? 16.421 0.922 -10.217 1.00 90.06 183 CYS A O 1
ATOM 1374 N N . ARG A 1 184 ? 14.558 2.191 -10.163 1.00 87.12 184 ARG A N 1
ATOM 1375 C CA . ARG A 1 184 ? 15.089 3.221 -9.250 1.00 87.12 184 ARG A CA 1
ATOM 1376 C C . ARG A 1 184 ? 15.559 2.641 -7.913 1.00 87.12 184 ARG A C 1
ATOM 1378 O O . ARG A 1 184 ? 16.518 3.135 -7.334 1.00 87.12 184 ARG A O 1
ATOM 1385 N N . ASN A 1 185 ? 14.892 1.592 -7.437 1.00 81.75 185 ASN A N 1
ATOM 1386 C CA . ASN A 1 185 ? 15.158 0.974 -6.137 1.00 81.75 185 ASN A CA 1
ATOM 1387 C C . ASN A 1 185 ? 16.049 -0.278 -6.224 1.00 81.75 185 ASN A C 1
ATOM 1389 O O . ASN A 1 185 ? 16.239 -0.965 -5.222 1.00 81.75 185 ASN A O 1
ATOM 1393 N N . ALA A 1 186 ? 16.577 -0.598 -7.413 1.00 81.25 186 ALA A N 1
ATO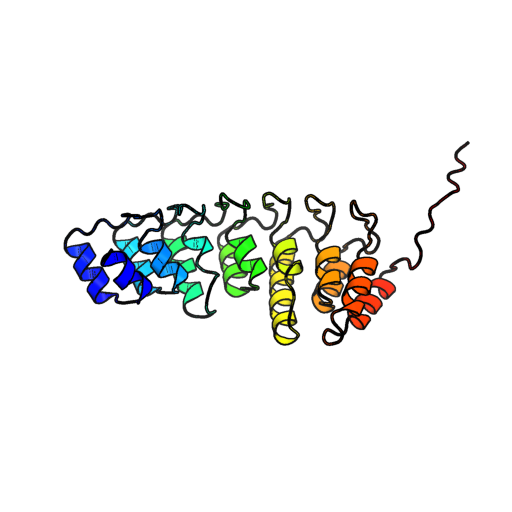M 1394 C CA . ALA A 1 186 ? 17.462 -1.737 -7.669 1.00 81.25 186 ALA A CA 1
ATOM 1395 C C . ALA A 1 186 ? 16.918 -3.118 -7.224 1.00 81.25 186 ALA A C 1
ATOM 1397 O O . ALA A 1 186 ? 17.684 -4.075 -7.089 1.00 81.25 186 ALA A O 1
ATOM 1398 N N . ASN A 1 187 ? 15.598 -3.279 -7.055 1.00 84.94 187 ASN A N 1
ATOM 1399 C CA . ASN A 1 187 ? 15.008 -4.573 -6.703 1.00 84.94 187 ASN A CA 1
ATOM 1400 C C . ASN A 1 187 ? 14.904 -5.477 -7.945 1.00 84.94 187 ASN A C 1
ATOM 1402 O O . ASN A 1 187 ? 13.866 -5.563 -8.603 1.00 84.94 187 ASN A O 1
ATOM 1406 N N . HIS A 1 188 ? 15.993 -6.188 -8.240 1.00 87.25 188 HIS A N 1
ATOM 1407 C CA . HIS A 1 188 ? 16.116 -7.061 -9.412 1.00 87.25 188 HIS A CA 1
ATOM 1408 C C . HIS A 1 188 ? 15.035 -8.151 -9.502 1.00 87.25 188 HIS A C 1
ATOM 1410 O O . HIS A 1 188 ? 14.697 -8.590 -10.604 1.00 87.25 188 HIS A O 1
ATOM 1416 N N . ARG A 1 189 ? 14.479 -8.594 -8.366 1.00 90.12 189 ARG A N 1
ATOM 1417 C CA . ARG A 1 189 ? 13.421 -9.613 -8.336 1.00 90.12 189 ARG A CA 1
ATOM 1418 C C . ARG A 1 189 ? 12.106 -9.054 -8.869 1.00 90.12 189 ARG A C 1
ATOM 1420 O O . ARG A 1 189 ? 11.503 -9.672 -9.742 1.00 90.12 189 ARG A O 1
ATOM 1427 N N . VAL A 1 190 ? 11.731 -7.854 -8.422 1.00 92.31 190 VAL A N 1
ATOM 1428 C CA . VAL A 1 190 ? 10.552 -7.133 -8.925 1.00 92.31 190 VAL A CA 1
ATOM 1429 C C . VAL A 1 190 ? 10.743 -6.739 -10.391 1.00 92.31 190 VAL A C 1
ATOM 1431 O O . VAL A 1 190 ? 9.842 -6.962 -11.190 1.00 92.31 190 VAL A O 1
ATOM 1434 N N . VAL A 1 191 ? 11.929 -6.250 -10.779 1.00 93.44 191 VAL A N 1
ATOM 1435 C CA . VAL A 1 191 ? 12.254 -5.940 -12.187 1.00 93.44 191 VAL A CA 1
ATOM 1436 C C . VAL A 1 191 ? 12.050 -7.166 -13.079 1.00 93.44 191 VAL A C 1
ATOM 1438 O O . VAL A 1 191 ? 11.350 -7.094 -14.083 1.00 93.44 191 VAL A O 1
ATOM 1441 N N . THR A 1 192 ? 12.605 -8.316 -12.686 1.00 93.44 192 THR A N 1
ATOM 1442 C CA . THR A 1 192 ? 12.449 -9.568 -13.445 1.00 93.44 192 THR A CA 1
ATOM 1443 C C . THR A 1 192 ? 10.983 -9.988 -13.532 1.00 93.44 192 THR A C 1
ATOM 1445 O O . THR A 1 192 ? 10.531 -10.411 -14.591 1.00 93.44 192 THR A O 1
ATOM 1448 N N . LEU A 1 193 ? 10.235 -9.852 -12.436 1.00 94.31 193 LEU A N 1
ATOM 1449 C CA . LEU A 1 193 ? 8.819 -10.203 -12.377 1.00 94.31 193 LEU A CA 1
ATOM 1450 C C . LEU A 1 193 ? 7.969 -9.332 -13.317 1.00 94.31 193 LEU A C 1
ATOM 1452 O O . LEU A 1 193 ? 7.126 -9.858 -14.037 1.00 94.31 193 LEU A O 1
ATOM 1456 N N . LEU A 1 194 ? 8.221 -8.021 -13.357 1.00 94.31 194 LEU A N 1
ATOM 1457 C CA . LEU A 1 194 ? 7.527 -7.087 -14.249 1.00 94.31 194 LEU A CA 1
ATOM 1458 C C . LEU A 1 194 ? 7.861 -7.347 -15.725 1.00 94.31 194 LEU A C 1
ATOM 1460 O O . LEU A 1 194 ? 6.964 -7.345 -16.564 1.00 94.31 194 LEU A O 1
ATOM 1464 N N . LEU A 1 195 ? 9.126 -7.634 -16.045 1.00 93.69 195 LEU A N 1
ATOM 1465 C CA . LEU A 1 195 ? 9.543 -8.000 -17.405 1.00 93.69 195 LEU A CA 1
ATOM 1466 C C . LEU A 1 195 ? 8.888 -9.309 -17.870 1.00 93.69 195 LEU A C 1
ATOM 1468 O O . LEU A 1 195 ? 8.408 -9.397 -18.997 1.00 93.69 195 LEU A O 1
ATOM 1472 N N . GLN A 1 196 ? 8.795 -10.310 -16.988 1.00 93.44 196 GLN A N 1
ATOM 1473 C CA . GLN A 1 196 ? 8.061 -11.553 -17.262 1.00 93.44 196 GLN A CA 1
ATOM 1474 C C . GLN A 1 196 ? 6.564 -11.316 -17.493 1.00 93.44 196 GLN A C 1
ATOM 1476 O O . GLN A 1 196 ? 5.944 -12.049 -18.259 1.00 93.44 196 GLN A O 1
ATOM 1481 N N . ALA A 1 197 ? 5.994 -10.289 -16.858 1.00 91.94 197 ALA A N 1
ATOM 1482 C CA . ALA A 1 197 ? 4.611 -9.868 -17.056 1.00 91.94 197 ALA A CA 1
ATOM 1483 C C . ALA A 1 197 ? 4.399 -9.017 -18.328 1.00 91.94 197 ALA A C 1
ATOM 1485 O O . ALA A 1 197 ? 3.286 -8.552 -18.566 1.00 91.94 197 ALA A O 1
ATOM 1486 N N . GLY A 1 198 ? 5.436 -8.823 -19.154 1.00 90.62 198 GLY A N 1
ATOM 1487 C CA . GLY A 1 198 ? 5.347 -8.096 -20.421 1.00 90.62 198 GLY A CA 1
ATOM 1488 C C . GLY A 1 198 ? 5.519 -6.581 -20.302 1.00 90.62 198 GLY A C 1
ATOM 1489 O O . GLY A 1 198 ? 5.094 -5.858 -21.201 1.00 90.62 198 GLY A O 1
ATOM 1490 N N . ALA A 1 199 ? 6.123 -6.086 -19.216 1.00 92.88 199 ALA A N 1
ATOM 1491 C CA . ALA A 1 199 ? 6.484 -4.676 -19.113 1.00 92.88 199 ALA A CA 1
ATOM 1492 C C . ALA A 1 199 ? 7.484 -4.284 -20.213 1.00 92.88 199 ALA A C 1
ATOM 1494 O O . ALA A 1 199 ? 8.502 -4.953 -20.405 1.00 92.88 199 ALA A O 1
ATOM 1495 N N . ASP A 1 200 ? 7.206 -3.183 -20.911 1.00 91.12 200 ASP A N 1
ATOM 1496 C CA . ASP A 1 200 ? 8.098 -2.656 -21.941 1.00 91.12 200 ASP A CA 1
ATOM 1497 C C . ASP A 1 200 ? 9.365 -2.072 -21.300 1.00 91.12 200 ASP A C 1
ATOM 1499 O O . ASP A 1 200 ? 9.329 -1.111 -20.527 1.00 91.12 200 ASP A O 1
ATOM 1503 N N . VAL A 1 201 ? 10.496 -2.691 -21.635 1.00 92.12 201 VAL A N 1
ATOM 1504 C CA . VAL A 1 201 ? 11.826 -2.364 -21.122 1.00 92.12 201 VAL A CA 1
ATOM 1505 C C . VAL A 1 201 ? 12.354 -1.016 -21.629 1.00 92.12 201 VAL A C 1
ATOM 1507 O O . VAL A 1 201 ? 13.235 -0.433 -20.996 1.00 92.12 201 VAL A O 1
ATOM 1510 N N . ASN A 1 202 ? 11.818 -0.520 -22.749 1.00 91.62 202 ASN A N 1
ATOM 1511 C CA . ASN A 1 202 ? 12.254 0.704 -23.423 1.00 91.62 202 ASN A CA 1
ATOM 1512 C C . ASN A 1 202 ? 11.208 1.828 -23.366 1.00 91.62 202 ASN A C 1
ATOM 1514 O O . ASN A 1 202 ? 11.430 2.881 -23.964 1.00 91.62 202 ASN A O 1
ATOM 1518 N N . LEU A 1 203 ? 10.095 1.628 -22.653 1.00 91.69 203 LEU A N 1
ATOM 1519 C CA . LEU A 1 203 ? 9.079 2.662 -22.453 1.00 91.69 203 LEU A CA 1
ATOM 1520 C C . LEU A 1 203 ? 9.725 3.918 -21.861 1.00 91.69 203 LEU A C 1
ATOM 1522 O O . LEU A 1 203 ? 10.498 3.808 -20.919 1.00 91.69 203 LEU A O 1
ATOM 1526 N N . MET A 1 204 ? 9.414 5.095 -22.397 1.00 91.69 204 MET A N 1
ATOM 1527 C CA . MET A 1 204 ? 9.966 6.363 -21.915 1.00 91.69 204 MET A CA 1
ATOM 1528 C C . MET A 1 204 ? 8.909 7.128 -21.119 1.00 91.69 204 MET A C 1
ATOM 1530 O O . MET A 1 204 ? 7.757 7.209 -21.545 1.00 91.69 204 MET A O 1
ATOM 1534 N N . ASP A 1 205 ? 9.312 7.708 -19.989 1.00 92.06 205 ASP A N 1
ATOM 1535 C CA . ASP A 1 205 ? 8.486 8.660 -19.241 1.00 92.06 205 ASP A CA 1
ATOM 1536 C C . ASP A 1 205 ? 8.490 10.067 -19.882 1.00 92.06 205 ASP A C 1
ATOM 1538 O O . ASP A 1 205 ? 9.169 10.315 -20.885 1.00 92.06 205 ASP A O 1
ATOM 1542 N N . TYR A 1 206 ? 7.763 11.030 -19.298 1.00 91.06 206 TYR A N 1
ATOM 1543 C CA . TYR A 1 206 ? 7.769 12.416 -19.801 1.00 91.06 206 TYR A CA 1
ATOM 1544 C C . TYR A 1 206 ? 9.140 13.104 -19.736 1.00 91.06 206 TYR A C 1
ATOM 1546 O O . TYR A 1 206 ? 9.378 14.071 -20.458 1.00 91.06 206 TYR A O 1
ATOM 1554 N N . GLY A 1 207 ? 10.050 12.611 -18.895 1.00 89.38 207 GLY A N 1
ATOM 1555 C CA . GLY A 1 207 ? 11.433 13.072 -18.818 1.00 89.38 207 GLY A CA 1
ATOM 1556 C C . GLY A 1 207 ? 12.348 12.428 -19.860 1.00 89.38 207 GLY A C 1
ATOM 1557 O O . GLY A 1 207 ? 13.560 12.617 -19.776 1.00 89.38 207 GLY A O 1
ATOM 1558 N N . ALA A 1 208 ? 11.794 11.665 -20.809 1.00 90.69 208 ALA A N 1
ATOM 1559 C CA . ALA A 1 208 ? 12.532 10.870 -21.783 1.00 90.69 208 ALA A CA 1
ATOM 1560 C C . ALA A 1 208 ? 13.473 9.830 -21.138 1.00 90.69 208 ALA A C 1
ATOM 1562 O O . ALA A 1 208 ? 14.470 9.418 -21.735 1.00 90.69 208 ALA A O 1
ATOM 1563 N N . ASN A 1 209 ? 13.155 9.374 -19.924 1.00 90.62 209 ASN A N 1
ATOM 1564 C CA . ASN A 1 209 ? 13.921 8.357 -19.220 1.00 90.62 209 ASN A CA 1
ATOM 1565 C C . ASN A 1 209 ? 13.253 6.994 -19.388 1.00 90.62 209 ASN A C 1
ATOM 1567 O O . ASN A 1 209 ? 12.151 6.769 -18.903 1.00 90.62 209 ASN A O 1
ATOM 1571 N N . ALA A 1 210 ? 13.960 6.060 -20.020 1.00 92.69 210 ALA A N 1
ATOM 1572 C CA . ALA A 1 210 ? 13.639 4.632 -19.956 1.00 92.69 210 ALA A CA 1
ATOM 1573 C C . ALA A 1 210 ? 14.000 4.012 -18.583 1.00 92.69 210 ALA A C 1
ATOM 1575 O O . ALA A 1 210 ? 14.882 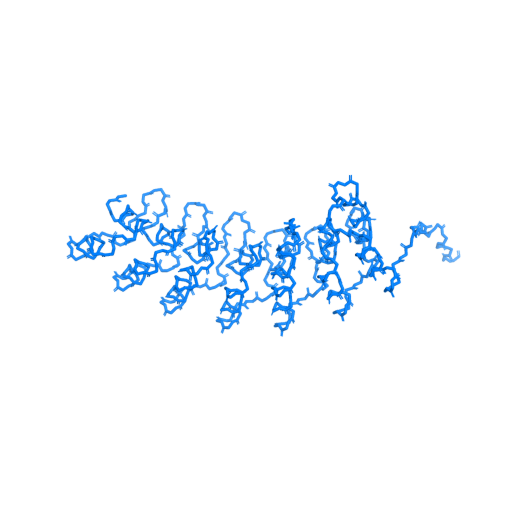4.549 -17.898 1.00 92.69 210 ALA A O 1
ATOM 1576 N N . PRO A 1 211 ? 13.449 2.840 -18.200 1.00 91.25 211 PRO A N 1
ATOM 1577 C CA . PRO A 1 211 ? 13.745 2.170 -16.929 1.00 91.25 211 PRO A CA 1
ATOM 1578 C C . PRO A 1 211 ? 15.239 1.953 -16.653 1.00 91.25 211 PRO A C 1
ATOM 1580 O O . PRO A 1 211 ? 15.689 2.053 -15.511 1.00 91.25 211 PRO A O 1
ATOM 1583 N N . MET A 1 212 ? 16.040 1.715 -17.698 1.00 90.31 212 MET A N 1
ATOM 1584 C CA . MET A 1 212 ? 17.494 1.583 -17.561 1.00 90.31 212 MET A CA 1
ATOM 1585 C C . MET A 1 212 ? 18.162 2.852 -17.016 1.00 90.31 212 MET A C 1
ATOM 1587 O O . MET A 1 212 ? 19.088 2.739 -16.214 1.00 90.31 212 MET A O 1
ATOM 1591 N N . HIS A 1 213 ? 17.677 4.045 -17.368 1.00 89.62 213 HIS A N 1
ATOM 1592 C CA . HIS A 1 213 ? 18.212 5.300 -16.834 1.00 89.62 213 HIS A CA 1
ATOM 1593 C C . HIS A 1 213 ? 18.018 5.378 -15.317 1.00 89.62 213 HIS A C 1
ATOM 1595 O O . HIS A 1 213 ? 18.949 5.747 -14.606 1.00 89.62 213 HIS A O 1
ATOM 1601 N N . TYR A 1 214 ? 16.862 4.940 -14.807 1.00 88.00 214 TYR A N 1
ATOM 1602 C CA . TYR A 1 214 ? 16.596 4.868 -13.367 1.00 88.00 214 TYR A CA 1
ATOM 1603 C C . TYR A 1 214 ? 17.519 3.875 -12.657 1.00 88.00 214 TYR A C 1
ATOM 1605 O O . TYR A 1 214 ? 18.064 4.195 -11.600 1.00 88.00 214 TYR A O 1
ATOM 1613 N N . ALA A 1 215 ? 17.743 2.697 -13.251 1.00 86.31 215 ALA A N 1
ATOM 1614 C CA . ALA A 1 215 ? 18.673 1.713 -12.701 1.00 86.31 215 ALA A CA 1
ATOM 1615 C C . ALA A 1 215 ? 20.106 2.267 -12.624 1.00 86.31 215 ALA A C 1
ATOM 1617 O O . ALA A 1 215 ? 20.779 2.080 -11.616 1.00 86.31 215 ALA A O 1
ATOM 1618 N N . LEU A 1 216 ? 20.564 2.981 -13.657 1.00 85.38 216 LEU A N 1
ATOM 1619 C CA . LEU A 1 216 ? 21.908 3.566 -13.700 1.00 85.38 216 LEU A CA 1
ATOM 1620 C C . LEU A 1 216 ? 22.065 4.773 -12.765 1.00 85.38 216 LEU A C 1
ATOM 1622 O O . LEU A 1 216 ? 23.097 4.901 -12.110 1.00 85.38 216 LEU A O 1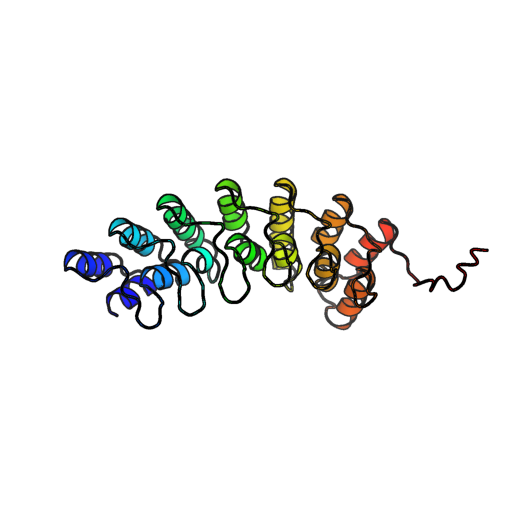
ATOM 1626 N N . GLN A 1 217 ? 21.045 5.627 -12.645 1.00 80.69 217 GLN A N 1
ATOM 1627 C CA . GLN A 1 217 ? 21.040 6.726 -11.673 1.00 80.69 217 GLN A CA 1
ATOM 1628 C C . GLN A 1 217 ? 21.087 6.202 -10.230 1.00 80.69 217 GLN A C 1
ATOM 1630 O O . GLN A 1 217 ? 21.766 6.789 -9.390 1.00 80.69 217 GLN A O 1
ATOM 1635 N N . ALA A 1 218 ? 20.433 5.072 -9.942 1.00 72.75 218 ALA A N 1
ATOM 1636 C CA . ALA A 1 218 ? 20.486 4.436 -8.626 1.00 72.75 218 ALA A CA 1
ATOM 1637 C C . ALA A 1 218 ? 21.899 3.937 -8.266 1.00 72.75 218 ALA A C 1
ATOM 1639 O O . ALA A 1 218 ? 22.345 4.121 -7.133 1.00 72.75 218 ALA A O 1
ATOM 1640 N N . VAL A 1 219 ? 22.651 3.386 -9.232 1.00 65.19 219 VAL A N 1
ATOM 1641 C CA . VAL A 1 219 ? 24.041 2.905 -9.034 1.00 65.19 219 VAL A CA 1
ATOM 1642 C C . VAL A 1 219 ? 24.947 3.997 -8.453 1.00 65.19 219 VAL A C 1
ATOM 1644 O O . VAL A 1 219 ? 25.839 3.688 -7.665 1.00 65.19 219 VAL A O 1
ATOM 1647 N N . ALA A 1 220 ? 24.699 5.269 -8.782 1.00 59.56 220 ALA A N 1
ATOM 1648 C CA . ALA A 1 220 ? 25.478 6.394 -8.265 1.00 59.56 220 ALA A CA 1
ATOM 1649 C C . ALA A 1 220 ? 25.316 6.615 -6.746 1.00 59.56 220 ALA A C 1
ATOM 1651 O O . ALA A 1 220 ? 26.192 7.221 -6.131 1.00 59.56 220 ALA A O 1
ATOM 1652 N N . TYR A 1 221 ? 24.237 6.110 -6.133 1.00 58.16 221 TYR A N 1
ATOM 1653 C CA . TYR A 1 221 ? 23.896 6.374 -4.729 1.00 58.16 221 TYR A CA 1
ATOM 1654 C C . TYR A 1 221 ? 23.646 5.113 -3.878 1.00 58.16 221 TYR A C 1
ATOM 1656 O O . TYR A 1 221 ? 23.627 5.217 -2.652 1.00 58.16 221 TYR A O 1
ATOM 1664 N N . THR A 1 222 ? 23.485 3.920 -4.473 1.00 60.94 222 THR A N 1
ATOM 1665 C CA . THR A 1 222 ? 23.086 2.692 -3.751 1.00 60.94 222 THR A CA 1
ATOM 1666 C C . THR A 1 222 ? 23.917 1.451 -4.116 1.00 60.94 222 THR A C 1
ATOM 1668 O O . THR A 1 222 ? 23.390 0.437 -4.579 1.00 60.94 222 THR A O 1
ATOM 1671 N N . LEU A 1 223 ? 25.226 1.492 -3.842 1.00 58.66 223 LEU A N 1
ATOM 1672 C CA . LEU A 1 223 ? 26.144 0.351 -4.003 1.00 58.66 223 LEU A CA 1
ATOM 1673 C C . LEU A 1 223 ? 25.738 -0.972 -3.303 1.00 58.66 223 LEU A C 1
ATOM 1675 O O . LEU A 1 223 ? 26.052 -2.019 -3.868 1.00 58.66 223 LEU A O 1
ATOM 1679 N N . PRO A 1 224 ? 25.054 -1.011 -2.136 1.00 66.62 224 PRO A N 1
ATOM 1680 C CA . PRO A 1 224 ? 24.758 -2.291 -1.486 1.00 66.62 224 PRO A CA 1
ATOM 1681 C C . PRO A 1 224 ? 23.601 -3.086 -2.117 1.00 66.62 224 PRO A C 1
ATOM 1683 O O . PRO A 1 224 ? 23.416 -4.233 -1.745 1.00 66.62 224 PRO A O 1
ATOM 1686 N N . LEU A 1 225 ? 22.823 -2.534 -3.059 1.00 67.25 225 LEU A N 1
ATOM 1687 C CA . LEU A 1 225 ? 21.594 -3.180 -3.568 1.00 67.25 225 LEU A CA 1
ATOM 1688 C C . LEU A 1 225 ? 21.789 -4.030 -4.840 1.00 67.25 225 LEU A C 1
ATOM 1690 O O . LEU A 1 225 ? 20.813 -4.407 -5.487 1.00 67.25 225 LEU A O 1
ATOM 1694 N N . GLN A 1 226 ? 23.036 -4.325 -5.218 1.00 76.12 226 GLN A N 1
ATOM 1695 C CA . GLN A 1 226 ? 23.399 -5.070 -6.437 1.00 76.12 226 GLN A CA 1
ATOM 1696 C C . GLN A 1 226 ? 22.644 -4.618 -7.710 1.00 76.12 226 GLN A C 1
ATOM 1698 O O . GLN A 1 226 ? 22.017 -5.438 -8.402 1.00 76.12 226 GLN A O 1
ATOM 1703 N N . PRO A 1 227 ? 22.668 -3.311 -8.043 1.00 79.25 227 PRO A N 1
ATOM 1704 C CA . PRO A 1 227 ? 21.952 -2.762 -9.196 1.00 79.25 227 PRO A CA 1
ATOM 1705 C C . PRO A 1 227 ? 22.370 -3.392 -10.535 1.00 79.25 227 PRO A C 1
ATOM 1707 O O . PRO A 1 227 ? 21.565 -3.441 -11.469 1.00 79.25 227 PRO A O 1
ATOM 1710 N N . GLU A 1 228 ? 23.574 -3.962 -10.625 1.00 83.56 228 GLU A N 1
ATOM 1711 C CA . GLU A 1 228 ? 24.059 -4.720 -11.780 1.00 83.56 228 GLU A CA 1
ATOM 1712 C C . GLU A 1 228 ? 23.137 -5.886 -12.162 1.00 83.56 228 GLU A C 1
ATOM 1714 O O . GLU A 1 228 ? 23.027 -6.219 -13.343 1.00 83.56 228 GLU A O 1
ATOM 1719 N N . ARG A 1 229 ? 22.414 -6.483 -11.202 1.00 86.19 229 ARG A N 1
ATOM 1720 C CA . ARG A 1 229 ? 21.434 -7.544 -11.487 1.00 86.19 229 ARG A CA 1
ATOM 1721 C C . ARG A 1 229 ? 20.203 -7.004 -12.202 1.00 86.19 229 ARG A C 1
ATOM 1723 O O . ARG A 1 229 ? 19.709 -7.655 -13.120 1.00 86.19 229 ARG A O 1
ATOM 1730 N N . SER A 1 230 ? 19.737 -5.820 -11.809 1.00 85.62 230 SER A N 1
ATOM 1731 C CA . SER A 1 230 ? 18.626 -5.132 -12.471 1.00 85.62 230 SER A CA 1
ATOM 1732 C C . SER A 1 230 ? 19.026 -4.719 -13.888 1.00 85.62 230 SER A C 1
ATOM 1734 O O . SER A 1 230 ? 18.300 -5.014 -14.831 1.00 85.62 230 SER A O 1
ATOM 1736 N N . VAL A 1 231 ? 20.223 -4.147 -14.068 1.00 87.94 231 VAL A N 1
ATOM 1737 C CA . VAL A 1 231 ? 20.766 -3.800 -15.396 1.00 87.94 231 VAL A CA 1
ATOM 1738 C C . VAL A 1 231 ? 20.905 -5.042 -16.279 1.00 87.94 231 VAL A C 1
ATOM 1740 O O . VAL A 1 231 ? 20.466 -5.035 -17.427 1.00 87.94 231 VAL A O 1
ATOM 1743 N N . LYS A 1 232 ? 21.452 -6.141 -15.744 1.00 88.31 232 LYS A N 1
ATOM 1744 C CA . LYS A 1 232 ? 21.566 -7.412 -16.470 1.00 88.31 232 LYS A CA 1
ATOM 1745 C C . LYS A 1 232 ? 20.201 -7.960 -16.888 1.00 88.31 232 LYS A C 1
ATOM 1747 O O . LYS A 1 232 ? 20.070 -8.446 -18.007 1.00 88.31 232 LYS A O 1
ATOM 1752 N N . ALA A 1 233 ? 19.195 -7.881 -16.015 1.00 88.50 233 ALA A N 1
ATOM 1753 C CA . ALA A 1 233 ? 17.833 -8.280 -16.355 1.00 88.50 233 ALA A CA 1
ATOM 1754 C C . ALA A 1 233 ? 17.286 -7.429 -17.509 1.00 88.50 233 ALA A C 1
ATOM 1756 O O . ALA A 1 233 ? 16.843 -7.992 -18.501 1.00 88.50 233 ALA A O 1
ATOM 1757 N N . LEU A 1 234 ? 17.404 -6.101 -17.443 1.00 89.69 234 LEU A N 1
ATOM 1758 C CA . LEU A 1 234 ? 16.967 -5.208 -18.521 1.00 89.69 234 LEU A CA 1
ATOM 1759 C C . LEU A 1 234 ? 17.649 -5.542 -19.864 1.00 89.69 234 LEU A C 1
ATOM 1761 O O . LEU A 1 234 ? 16.976 -5.671 -20.883 1.00 89.69 234 LEU A O 1
ATOM 1765 N N . LEU A 1 235 ? 18.970 -5.757 -19.871 1.00 89.56 235 LEU A N 1
ATOM 1766 C CA . LEU A 1 235 ? 19.717 -6.118 -21.085 1.00 89.56 235 LEU A CA 1
ATOM 1767 C C . LEU A 1 235 ? 19.254 -7.444 -21.695 1.00 89.56 235 LEU A C 1
ATOM 1769 O O . LEU A 1 235 ? 19.102 -7.541 -22.911 1.00 89.56 235 LEU A O 1
ATOM 1773 N N . ASN A 1 236 ? 18.977 -8.450 -20.863 1.00 90.62 236 ASN A N 1
ATOM 1774 C CA . ASN A 1 236 ? 18.482 -9.746 -21.333 1.00 90.62 236 ASN A CA 1
ATOM 1775 C C . ASN A 1 236 ? 17.109 -9.651 -22.017 1.00 90.62 236 ASN A C 1
ATOM 1777 O O . ASN A 1 236 ? 16.787 -10.505 -22.838 1.00 90.62 236 ASN A O 1
ATOM 1781 N N . TYR A 1 237 ? 16.314 -8.632 -21.684 1.00 90.75 237 TYR A N 1
ATOM 1782 C CA . TYR A 1 237 ? 15.004 -8.371 -22.287 1.00 90.75 237 TYR A CA 1
ATOM 1783 C C . TYR A 1 237 ? 15.061 -7.333 -23.422 1.00 90.75 237 TYR A C 1
ATOM 1785 O O . TYR A 1 237 ? 14.018 -6.921 -23.919 1.00 90.75 237 TYR A O 1
ATOM 1793 N N . GLY A 1 238 ? 16.258 -6.938 -23.874 1.00 87.94 238 GLY A N 1
ATOM 1794 C CA . GLY A 1 238 ? 16.425 -6.069 -25.044 1.00 87.94 238 GLY A CA 1
ATOM 1795 C C . GLY A 1 238 ? 16.392 -4.570 -24.743 1.00 87.94 238 GLY A C 1
ATOM 1796 O O . GLY A 1 238 ? 15.992 -3.784 -25.603 1.00 87.94 238 GLY A O 1
ATOM 1797 N N . ALA A 1 239 ? 16.808 -4.158 -23.541 1.00 86.81 239 ALA A N 1
ATOM 1798 C CA . ALA A 1 239 ? 17.012 -2.745 -23.237 1.00 86.81 239 ALA A CA 1
ATOM 1799 C C . ALA A 1 239 ? 18.037 -2.108 -24.187 1.00 86.81 239 ALA A C 1
ATOM 1801 O O . ALA A 1 239 ? 19.156 -2.608 -24.342 1.00 86.81 239 ALA A O 1
ATOM 1802 N N . ILE A 1 240 ? 17.663 -0.990 -24.804 1.00 83.12 240 ILE A N 1
ATOM 1803 C CA . ILE A 1 240 ? 18.516 -0.267 -25.745 1.00 83.12 240 ILE A CA 1
ATOM 1804 C C . ILE A 1 240 ? 19.499 0.613 -24.956 1.00 83.12 240 ILE A C 1
ATOM 1806 O O . ILE A 1 240 ? 19.113 1.363 -24.064 1.00 83.12 240 ILE A O 1
ATOM 1810 N N . LEU A 1 241 ? 20.788 0.520 -25.299 1.00 70.81 241 LEU A N 1
ATOM 1811 C CA . LEU A 1 241 ? 21.892 1.215 -24.615 1.00 70.81 241 LEU A CA 1
ATOM 1812 C C . LEU A 1 241 ? 22.097 2.670 -25.066 1.00 70.81 241 LEU A C 1
ATOM 1814 O O . LEU A 1 241 ? 22.820 3.426 -24.421 1.00 70.81 241 LEU A O 1
ATOM 1818 N N . THR A 1 242 ? 21.494 3.061 -26.185 1.00 58.84 242 THR A N 1
ATOM 1819 C CA . THR A 1 242 ? 21.625 4.391 -26.779 1.00 58.84 242 THR A CA 1
ATOM 1820 C C . THR A 1 242 ? 20.258 4.896 -27.198 1.00 58.84 242 THR A C 1
ATOM 1822 O O . THR A 1 242 ? 19.579 4.238 -27.984 1.00 58.84 242 THR A O 1
ATOM 1825 N N . VAL A 1 243 ? 19.887 6.101 -26.762 1.00 45.22 243 VAL A N 1
ATOM 1826 C CA . VAL A 1 243 ? 18.878 6.887 -27.476 1.00 45.22 243 VAL A CA 1
ATOM 1827 C C . VAL A 1 243 ? 19.485 7.181 -28.844 1.00 45.22 243 VAL A C 1
ATOM 1829 O O . VAL A 1 243 ? 20.266 8.115 -29.011 1.00 45.22 243 VAL A O 1
ATOM 1832 N N . SER A 1 244 ? 19.173 6.356 -29.841 1.00 39.16 244 SER A N 1
ATOM 1833 C CA . SER A 1 244 ? 19.122 6.880 -31.192 1.00 39.16 244 SER A CA 1
ATOM 1834 C C . SER A 1 244 ? 18.011 7.916 -31.144 1.00 39.16 244 SER A C 1
ATOM 1836 O O . SER A 1 244 ? 16.829 7.577 -31.209 1.00 39.16 244 SER A O 1
ATOM 1838 N N . VAL A 1 245 ? 18.386 9.184 -30.978 1.00 40.09 245 VAL A N 1
ATOM 1839 C CA . VAL A 1 245 ? 17.594 10.256 -31.564 1.00 40.09 245 VAL A CA 1
ATOM 1840 C C . VAL A 1 245 ? 17.492 9.842 -33.023 1.00 40.09 245 VAL A C 1
ATOM 1842 O O . VAL A 1 245 ? 18.491 9.836 -33.742 1.00 40.09 245 VAL A O 1
ATOM 1845 N N . CYS A 1 246 ? 16.338 9.309 -33.413 1.00 36.34 246 CYS A N 1
ATOM 1846 C CA . CYS A 1 246 ? 16.081 8.972 -34.794 1.00 36.34 246 CYS A CA 1
ATOM 1847 C C . CYS A 1 246 ? 15.963 10.317 -35.513 1.00 36.34 246 CYS A C 1
ATOM 1849 O O . CYS A 1 246 ? 14.886 10.898 -35.598 1.00 36.34 246 CYS A O 1
ATOM 1851 N N . SER A 1 247 ? 17.105 10.862 -35.927 1.00 40.28 247 SER A N 1
ATOM 1852 C CA . SER A 1 247 ? 17.204 12.099 -36.700 1.00 40.28 247 SER A CA 1
ATOM 1853 C C . SER A 1 247 ? 16.850 11.891 -38.170 1.00 40.28 247 SER A C 1
ATOM 1855 O O . SER A 1 247 ? 16.963 12.836 -38.933 1.00 40.28 247 SER A O 1
ATOM 1857 N N . ASP A 1 248 ? 16.405 10.698 -38.573 1.00 37.12 248 ASP A N 1
ATOM 1858 C CA . ASP A 1 248 ? 16.087 10.385 -39.965 1.00 37.12 248 ASP A CA 1
ATOM 1859 C C . ASP A 1 248 ? 14.736 9.664 -40.081 1.00 37.12 248 ASP A C 1
ATOM 1861 O O . ASP A 1 248 ? 14.622 8.554 -40.595 1.00 37.12 248 ASP A O 1
ATOM 1865 N N . CYS A 1 249 ? 13.664 10.345 -39.667 1.00 37.38 249 CYS A N 1
ATOM 1866 C CA . CYS A 1 249 ? 12.395 10.220 -40.383 1.00 37.38 249 CYS A CA 1
ATOM 1867 C C . CYS A 1 249 ? 12.501 11.012 -41.697 1.00 37.38 249 CYS A C 1
ATOM 1869 O O . CYS A 1 249 ? 11.886 12.066 -41.847 1.00 37.38 249 CYS A O 1
ATOM 1871 N N . GLN A 1 250 ? 13.267 10.499 -42.665 1.00 38.31 250 GLN A N 1
ATOM 1872 C CA . GLN A 1 250 ? 12.965 10.760 -44.072 1.00 38.31 250 GLN A CA 1
ATOM 1873 C C . GLN A 1 250 ? 11.724 9.940 -44.430 1.00 38.31 250 GLN A C 1
ATOM 1875 O O . GLN A 1 250 ? 11.799 8.821 -44.933 1.00 38.31 250 GLN A O 1
ATOM 1880 N N . CYS A 1 251 ? 10.566 10.509 -44.109 1.00 39.19 251 CYS A N 1
ATOM 1881 C CA . CYS A 1 251 ? 9.317 10.175 -44.767 1.00 39.19 251 CYS A CA 1
ATOM 1882 C C . CYS A 1 251 ? 9.017 11.294 -45.770 1.00 39.19 251 CYS A C 1
ATOM 1884 O O . CYS A 1 251 ? 8.766 12.429 -45.362 1.00 39.19 251 CYS A O 1
ATOM 1886 N N . VAL A 1 252 ? 8.979 10.879 -47.043 1.00 34.56 252 VAL A N 1
ATOM 1887 C CA . VAL A 1 252 ? 8.790 11.609 -48.316 1.00 34.56 252 VAL A CA 1
ATOM 1888 C C . VAL A 1 252 ? 10.045 12.243 -48.911 1.00 34.56 252 VAL A C 1
ATOM 1890 O O . VAL A 1 252 ? 10.539 13.256 -48.377 1.00 34.56 252 VAL A O 1
#